Protein AF-A0A6B1H5U6-F1 (afdb_monomer_lite)

pLDDT: mean 85.91, std 13.19, range [20.94, 98.44]

Foldseek 3Di:
DDPPPQPVCLLCVPWPKWKWKWFAQPHPTDIDTDPCVVALDQLSCCVPPVVDDPCVSLVLDPGMWIWMWTKQQCAAFPVRHGIAIEIETDPSDQDAPSSVQSVQVNVCVVCVVCVLRYAYEYAPNNVVRCVVCVVVVVVGSHHYDYLVNRPPSSFKDWLAFAKFKAAEAEDDPPDAADLRYAYEDAHDDQDHDHHRHYEYLTDDDSSRNVNVVCSVNRHTYMYGNPQCVPCQNVVRHRAIKIKGFDSDQADWDWDQDPVPRDIDIDGGMHIHGDDPVVSVVVVVVPDPPDDDDQQADLVDQDKAWLCRAACVCCNFFNNVSNVLSNVVVVPDDPPPRDTDITGTPNVD

Radius of gyration: 23.79 Å; chains: 1; bounding box: 65×58×54 Å

Secondary structure (DSSP, 8-state):
------THHHHHHT--EEEEEEESTTSS-EEEEE-TTT--SHHHHHHHHS---HHHHTT-STTEEEEEEEEEEEEEPTTS-EEEEEEEE-TT----HHHHHHHHHHHHHH-GGGTT--EE---GGGHHHHHHTHHHHHTSS--B--GGGGGGGGSEEEEE-EEEEEEEEEEPTT----TTEEEEESS--SS--S-SEEEESSPPPTTSHHHHHHHHHT--EEEETTTTT-HHHHTTTTSEEEEEE-SSSS-EEEEE-TTT--EEEEESEEEEE--HHHHHHHHHHTS-SS-----------S-EETTT--GGGHHHH-HHHHHHHHGGGG-PPTTSSPP-EE--GGG-

Sequence (348 aa):
MSWRTFPSEAQLANRKAVKIIIENPGNGEIVYFQNTKRHRHHYLFGWAVLEWDRQTSLCHTTQVMCGAIVYHPNAVAPSGQPGTFLYKYQQSHIWPFSNVVRAHEAIAAAMPFLRNNLVYFPASNALSKYEAEKASYATSRVPVYLTADLGDASVFSGLNPATGYGLLRVLGPADRPTFKEVAILRQLPNELPATAGVISLEPQTPLSHVNLRAIQDGVPNAYIGNALDDPMIAGVVGHYVRYEVAENREERFSWTNPETGVVEERVGYLVTEATAAEVAAHHAARRPEEEQTPPRDLTETTYKDLDDMAFADSDAFGVKAANVATMRDFGFAAGTVPDGYALPFYFY

Structure (mmCIF, N/CA/C/O backbone):
data_AF-A0A6B1H5U6-F1
#
_entry.id   AF-A0A6B1H5U6-F1
#
loop_
_atom_site.group_PDB
_atom_site.id
_atom_site.type_symbol
_atom_site.label_atom_id
_atom_site.label_alt_id
_atom_site.label_comp_id
_atom_site.label_asym_id
_atom_site.label_entity_id
_atom_site.label_seq_id
_atom_site.pdbx_PDB_ins_code
_atom_site.Cartn_x
_atom_site.Cartn_y
_atom_site.Cartn_z
_atom_site.occupancy
_atom_site.B_iso_or_equiv
_atom_site.auth_seq_id
_atom_site.auth_comp_id
_atom_site.auth_asym_id
_atom_site.auth_atom_id
_atom_site.pdbx_PDB_model_num
ATOM 1 N N . MET A 1 1 ? -31.004 -1.870 -5.005 1.00 29.67 1 MET A N 1
ATOM 2 C CA . MET A 1 1 ? -29.542 -1.994 -4.816 1.00 29.67 1 MET A CA 1
ATOM 3 C C . MET A 1 1 ? -28.883 -0.714 -5.315 1.00 29.67 1 MET A C 1
ATOM 5 O O . MET A 1 1 ? -28.753 -0.527 -6.517 1.00 29.67 1 MET A O 1
ATOM 9 N N . SER A 1 2 ? -28.580 0.219 -4.411 1.00 20.94 2 SER A N 1
ATOM 10 C CA . SER A 1 2 ? -27.824 1.432 -4.741 1.00 20.94 2 SER A CA 1
ATOM 11 C C . SER A 1 2 ? -26.346 1.059 -4.781 1.00 20.94 2 SER A C 1
ATOM 13 O O . SER A 1 2 ? -25.764 0.722 -3.749 1.00 20.94 2 SER A O 1
ATOM 15 N N . TRP A 1 3 ? -25.749 1.043 -5.971 1.00 21.86 3 TRP A N 1
ATOM 16 C CA . TRP A 1 3 ? -24.302 0.937 -6.108 1.00 21.86 3 TRP A CA 1
ATOM 17 C C . TRP A 1 3 ? -23.704 2.235 -5.567 1.00 21.86 3 TRP A C 1
ATOM 19 O O . TRP A 1 3 ? -23.667 3.242 -6.270 1.00 21.86 3 TRP A O 1
ATOM 29 N N . ARG A 1 4 ? -23.268 2.233 -4.299 1.00 25.22 4 ARG A N 1
ATOM 30 C CA . ARG A 1 4 ? -22.411 3.300 -3.773 1.00 25.22 4 ARG A CA 1
ATOM 31 C C . ARG A 1 4 ? -21.212 3.403 -4.715 1.00 25.22 4 ARG A C 1
ATOM 33 O O . ARG A 1 4 ? -20.440 2.455 -4.849 1.00 25.22 4 ARG A O 1
ATOM 40 N N . THR A 1 5 ? -21.070 4.536 -5.389 1.00 27.80 5 THR A N 1
ATOM 41 C CA . THR A 1 5 ? -19.836 4.913 -6.074 1.00 27.80 5 THR A CA 1
ATOM 42 C C . THR A 1 5 ? -18.713 4.888 -5.042 1.00 27.80 5 THR A C 1
ATOM 44 O O . THR A 1 5 ? -18.673 5.718 -4.137 1.00 27.80 5 THR A O 1
ATOM 47 N N . PHE A 1 6 ? -17.849 3.876 -5.123 1.00 33.50 6 PHE A N 1
ATOM 48 C CA . PHE A 1 6 ? -16.695 3.736 -4.243 1.00 33.50 6 PHE A CA 1
ATOM 49 C C . PHE A 1 6 ? -15.757 4.948 -4.419 1.00 33.50 6 PHE A C 1
ATOM 51 O O . PHE A 1 6 ? -15.485 5.321 -5.563 1.00 33.50 6 PHE A O 1
ATOM 58 N N . PRO A 1 7 ? -15.203 5.530 -3.338 1.00 36.97 7 PRO A N 1
ATOM 59 C CA . PRO A 1 7 ? -14.430 6.786 -3.361 1.00 36.97 7 PRO A CA 1
ATOM 60 C C . PRO A 1 7 ? -13.065 6.725 -4.086 1.00 36.97 7 PRO A C 1
ATOM 62 O O . PRO A 1 7 ? -12.277 7.667 -4.027 1.00 36.97 7 PRO A O 1
ATOM 65 N N . SER A 1 8 ? -12.776 5.648 -4.826 1.00 49.66 8 SER A N 1
ATOM 66 C CA . SER A 1 8 ? -11.456 5.384 -5.406 1.00 49.66 8 SER A CA 1
ATOM 67 C C . SER A 1 8 ? -11.020 6.346 -6.515 1.00 49.66 8 SER A C 1
ATOM 69 O O . SER A 1 8 ? -9.822 6.442 -6.771 1.00 49.66 8 SER A O 1
ATOM 71 N N . GLU A 1 9 ? -11.941 7.025 -7.215 1.00 45.59 9 GLU A N 1
ATOM 72 C CA . GLU A 1 9 ? -11.539 7.957 -8.283 1.00 45.59 9 GLU A CA 1
ATOM 73 C C . GLU A 1 9 ? -10.935 9.247 -7.728 1.00 45.59 9 GLU A C 1
ATOM 75 O O . GLU A 1 9 ? -9.874 9.640 -8.201 1.00 45.59 9 GLU A O 1
ATOM 80 N N . ALA A 1 10 ? -11.532 9.853 -6.696 1.00 47.16 10 ALA A N 1
ATOM 81 C CA . ALA A 1 10 ? -11.011 11.080 -6.087 1.00 47.16 10 ALA A CA 1
ATOM 82 C C . ALA A 1 10 ? -9.643 10.848 -5.420 1.00 47.16 10 ALA A C 1
ATOM 84 O O . ALA A 1 10 ? -8.691 11.580 -5.675 1.00 47.16 10 ALA A O 1
ATOM 85 N N . GLN A 1 11 ? -9.502 9.748 -4.669 1.00 45.72 11 GLN A N 1
ATOM 86 C CA . GLN A 1 11 ? -8.285 9.428 -3.907 1.00 45.72 11 GLN A CA 1
ATOM 87 C C . GLN A 1 11 ? -7.059 9.113 -4.789 1.00 45.72 11 GLN A C 1
ATOM 89 O O . GLN A 1 11 ? -5.916 9.236 -4.345 1.00 45.72 11 GLN A O 1
ATOM 94 N N . LEU A 1 12 ? -7.269 8.721 -6.053 1.00 53.81 12 LEU A N 1
ATOM 95 C CA . LEU A 1 12 ? -6.197 8.465 -7.026 1.00 53.81 12 LEU A CA 1
ATOM 96 C C . LEU A 1 12 ? -6.080 9.550 -8.111 1.00 53.81 12 LEU A C 1
ATOM 98 O O . LEU A 1 12 ? -5.079 9.554 -8.830 1.00 53.81 12 LEU A O 1
ATOM 102 N N . ALA A 1 13 ? -7.046 10.472 -8.232 1.00 45.06 13 ALA A N 1
ATOM 103 C CA . ALA A 1 13 ? -7.144 11.449 -9.327 1.00 45.06 13 ALA A CA 1
ATOM 104 C C . ALA A 1 13 ? -5.893 12.325 -9.491 1.00 45.06 13 ALA A C 1
ATOM 106 O O . ALA A 1 13 ? -5.514 12.659 -10.612 1.00 45.06 13 ALA A O 1
ATOM 107 N N . ASN A 1 14 ? -5.205 12.633 -8.390 1.00 50.91 14 ASN A N 1
ATOM 108 C CA . ASN A 1 14 ? -4.019 13.491 -8.389 1.00 50.91 14 ASN A CA 1
ATOM 109 C C . ASN A 1 14 ? -2.692 12.717 -8.484 1.00 50.91 14 ASN A C 1
ATOM 111 O O . ASN A 1 14 ? -1.615 13.295 -8.325 1.00 50.91 14 ASN A O 1
ATOM 115 N N . ARG A 1 15 ? -2.730 11.403 -8.747 1.00 65.00 15 ARG A N 1
ATOM 116 C CA . ARG A 1 15 ? -1.539 10.543 -8.778 1.00 65.00 15 ARG A CA 1
ATOM 117 C C . ARG A 1 15 ? -1.324 9.955 -10.173 1.00 65.00 15 ARG A C 1
ATOM 119 O O . ARG A 1 15 ? -2.084 9.111 -10.635 1.00 65.00 15 ARG A O 1
ATOM 126 N N . LYS A 1 16 ? -0.233 10.351 -10.841 1.00 78.06 16 LYS A N 1
ATOM 127 C CA . LYS A 1 16 ? 0.184 9.752 -12.123 1.00 78.06 16 LYS A CA 1
ATOM 128 C C . LYS A 1 16 ? 0.900 8.426 -11.851 1.00 78.06 16 LYS A C 1
ATOM 130 O O . LYS A 1 16 ? 2.104 8.409 -11.595 1.00 78.06 16 LYS A O 1
ATOM 135 N N . ALA A 1 17 ? 0.152 7.327 -11.864 1.00 85.19 17 ALA A N 1
ATOM 136 C CA . ALA A 1 17 ? 0.680 5.981 -11.673 1.00 85.19 17 ALA A CA 1
ATOM 137 C C . ALA A 1 17 ? 0.041 4.987 -12.649 1.00 85.19 17 ALA A C 1
ATOM 139 O O . ALA A 1 17 ? -1.132 5.114 -12.993 1.00 85.19 17 ALA A O 1
ATOM 140 N N . VAL A 1 18 ? 0.801 3.973 -13.058 1.00 89.19 18 VAL A N 1
ATOM 141 C CA . VAL A 1 18 ? 0.315 2.877 -13.906 1.00 89.19 18 VAL A CA 1
ATOM 142 C C . VAL A 1 18 ? 0.911 1.553 -13.440 1.00 89.19 18 VAL A C 1
ATOM 144 O O . VAL A 1 18 ? 2.089 1.478 -13.088 1.00 89.19 18 VAL A O 1
ATOM 147 N N . LYS A 1 19 ? 0.093 0.498 -13.399 1.00 90.81 19 LYS A N 1
ATOM 148 C CA . LYS A 1 19 ? 0.578 -0.865 -13.156 1.00 90.81 19 LYS A CA 1
ATOM 149 C C . LYS A 1 19 ? 1.174 -1.427 -14.438 1.00 90.81 19 LYS A C 1
ATOM 151 O O . LYS A 1 19 ? 0.590 -1.263 -15.507 1.00 90.81 19 LYS A O 1
ATOM 156 N N . ILE A 1 20 ? 2.306 -2.104 -14.296 1.00 92.81 20 ILE A N 1
ATOM 157 C CA . ILE A 1 20 ? 3.010 -2.747 -15.401 1.00 92.81 20 ILE A CA 1
ATOM 158 C C . ILE A 1 20 ? 3.137 -4.246 -15.171 1.00 92.81 20 ILE A C 1
ATOM 160 O O . ILE A 1 20 ? 3.284 -4.700 -14.029 1.00 92.81 20 ILE A O 1
ATOM 164 N N . ILE A 1 21 ? 3.083 -4.981 -16.274 1.00 92.62 21 ILE A N 1
ATOM 165 C CA . ILE A 1 21 ? 3.390 -6.405 -16.381 1.00 92.62 21 ILE A CA 1
ATOM 166 C C . ILE A 1 21 ? 4.388 -6.553 -17.523 1.00 92.62 21 ILE A C 1
ATOM 168 O O . ILE A 1 21 ? 4.198 -5.945 -18.575 1.00 92.62 21 ILE A O 1
ATOM 172 N N . ILE A 1 22 ? 5.435 -7.340 -17.310 1.00 92.25 22 ILE A N 1
ATOM 173 C CA . ILE A 1 22 ? 6.421 -7.677 -18.335 1.00 92.25 22 ILE A CA 1
ATOM 174 C C . ILE A 1 22 ? 6.470 -9.195 -18.452 1.00 92.25 22 ILE A C 1
ATOM 176 O O . ILE A 1 22 ? 6.893 -9.865 -17.509 1.00 92.25 22 ILE A O 1
ATOM 180 N N . GLU A 1 23 ? 6.016 -9.727 -19.581 1.00 89.00 23 GLU A N 1
ATOM 181 C CA . GLU A 1 23 ? 6.114 -11.155 -19.898 1.00 89.00 23 GLU A CA 1
ATOM 182 C C . GLU A 1 23 ? 7.433 -11.466 -20.608 1.00 89.00 23 GLU A C 1
ATOM 184 O O . GLU A 1 23 ? 8.026 -10.594 -21.245 1.00 89.00 23 GLU A O 1
ATOM 189 N N . ASN A 1 24 ? 7.878 -12.721 -20.505 1.00 82.56 24 ASN A N 1
ATOM 190 C CA . ASN A 1 24 ? 9.113 -13.233 -21.106 1.00 82.56 24 ASN A CA 1
ATOM 191 C C . ASN A 1 24 ? 10.385 -12.447 -20.721 1.00 82.56 24 ASN A C 1
ATOM 193 O O . ASN A 1 24 ? 11.170 -12.068 -21.597 1.00 82.56 24 ASN A O 1
ATOM 197 N N . PRO A 1 25 ? 10.638 -12.203 -19.421 1.00 74.62 25 PRO A N 1
ATOM 198 C CA . PRO A 1 25 ? 11.811 -11.464 -18.988 1.00 74.62 25 PRO A CA 1
ATOM 199 C C . PRO A 1 25 ? 13.084 -12.245 -19.340 1.00 74.62 25 PRO A C 1
ATOM 201 O O . PRO A 1 25 ? 13.347 -13.313 -18.790 1.00 74.62 25 PRO A O 1
ATOM 204 N N . GLY A 1 26 ? 13.882 -11.711 -20.265 1.00 68.69 26 GLY A N 1
ATOM 205 C CA . GLY A 1 26 ? 15.063 -12.368 -20.825 1.00 68.69 26 GLY A CA 1
ATOM 206 C C . GLY A 1 26 ? 14.909 -12.849 -22.271 1.00 68.69 26 GLY A C 1
ATOM 207 O O . GLY A 1 26 ? 15.919 -13.219 -22.870 1.00 68.69 26 GLY A O 1
ATOM 208 N N . ASN A 1 27 ? 13.698 -12.850 -22.843 1.00 74.56 27 ASN A N 1
ATOM 209 C CA . ASN A 1 27 ? 13.420 -13.431 -24.159 1.00 74.56 27 ASN A CA 1
ATOM 210 C C . ASN A 1 27 ? 12.254 -12.738 -24.897 1.00 74.56 27 ASN A C 1
ATOM 212 O O . ASN A 1 27 ? 11.182 -13.320 -25.046 1.00 74.56 27 ASN A O 1
ATOM 216 N N . GLY A 1 28 ? 12.466 -11.514 -25.389 1.00 76.62 28 GLY A N 1
ATOM 217 C CA . GLY A 1 28 ? 11.459 -10.803 -26.188 1.00 76.62 28 GLY A CA 1
ATOM 218 C C . GLY A 1 28 ? 10.349 -10.236 -25.310 1.00 76.62 28 GLY A C 1
ATOM 219 O O . GLY A 1 28 ? 9.192 -10.637 -25.413 1.00 76.62 28 GLY A O 1
ATOM 220 N N . GLU A 1 29 ? 10.740 -9.328 -24.419 1.00 88.62 29 GLU A N 1
ATOM 221 C CA . GLU A 1 29 ? 9.897 -8.751 -23.381 1.00 88.62 29 GLU A CA 1
ATOM 222 C C . GLU A 1 29 ? 8.654 -8.069 -23.969 1.00 88.62 29 GLU A C 1
ATOM 224 O O . GLU A 1 29 ? 8.759 -7.194 -24.831 1.00 88.62 29 GLU A O 1
ATOM 229 N N . ILE A 1 30 ? 7.472 -8.417 -23.452 1.00 90.44 30 ILE A N 1
ATOM 230 C CA . ILE A 1 30 ? 6.213 -7.746 -23.803 1.00 90.44 30 ILE A CA 1
ATOM 231 C C . ILE A 1 30 ? 5.738 -6.948 -22.595 1.00 90.44 30 ILE A C 1
ATOM 233 O O . ILE A 1 30 ? 5.517 -7.510 -21.523 1.00 90.44 30 ILE A O 1
ATOM 237 N N . VAL A 1 31 ? 5.582 -5.634 -22.768 1.00 93.25 31 VAL A N 1
ATOM 238 C CA . VAL A 1 31 ? 5.154 -4.719 -21.702 1.00 93.25 31 VAL A CA 1
ATOM 239 C C . VAL A 1 31 ? 3.666 -4.421 -21.831 1.00 93.25 31 VAL A C 1
ATOM 241 O O . VAL A 1 31 ? 3.219 -3.863 -22.832 1.00 93.25 31 VAL A O 1
ATOM 244 N N . TYR A 1 32 ? 2.912 -4.714 -20.776 1.00 94.12 32 TYR A N 1
ATOM 245 C CA . TYR A 1 32 ? 1.502 -4.361 -20.660 1.00 94.12 32 TYR A CA 1
ATOM 246 C C . TYR A 1 32 ? 1.307 -3.258 -19.626 1.00 94.12 32 TYR A C 1
ATOM 248 O O . TYR A 1 32 ? 1.812 -3.330 -18.501 1.00 94.12 32 TYR A O 1
ATOM 256 N N . PHE A 1 33 ? 0.501 -2.263 -19.994 1.00 92.75 33 PHE A N 1
ATOM 257 C CA . PHE A 1 33 ? 0.028 -1.217 -19.095 1.00 92.75 33 PHE A CA 1
ATOM 258 C C . PHE A 1 33 ? -1.409 -1.511 -18.693 1.00 92.75 33 PHE A C 1
ATOM 260 O O . PHE A 1 33 ? -2.321 -1.546 -19.518 1.00 92.75 33 PHE A O 1
ATOM 267 N N . GLN A 1 34 ? -1.617 -1.723 -17.402 1.00 87.25 34 GLN A N 1
ATOM 268 C CA . GLN A 1 34 ? -2.906 -2.144 -16.886 1.00 87.25 34 GLN A CA 1
ATOM 269 C C . GLN A 1 34 ? -3.819 -0.939 -16.640 1.00 87.25 34 GLN A C 1
ATOM 271 O O . GLN A 1 34 ? -3.493 -0.032 -15.870 1.00 87.25 34 GLN A O 1
ATOM 276 N N . ASN A 1 35 ? -5.022 -0.980 -17.219 1.00 83.25 35 ASN A N 1
ATOM 277 C CA . ASN A 1 35 ? -6.101 -0.066 -16.859 1.00 83.25 35 ASN A CA 1
ATOM 278 C C . ASN A 1 35 ? -6.647 -0.431 -15.469 1.00 83.25 35 ASN A C 1
ATOM 280 O O . ASN A 1 35 ? -7.517 -1.297 -15.325 1.00 83.25 35 ASN A O 1
ATOM 284 N N . THR A 1 36 ? -6.146 0.251 -14.440 1.00 75.81 36 THR A N 1
ATOM 285 C CA . THR A 1 36 ? -6.490 -0.034 -13.042 1.00 75.81 36 THR A CA 1
ATOM 286 C C . THR A 1 36 ? -7.913 0.336 -12.646 1.00 75.81 36 THR A C 1
ATOM 288 O O . THR A 1 36 ? -8.369 -0.108 -11.593 1.00 75.81 36 THR A O 1
ATOM 291 N N . LYS A 1 37 ? -8.641 1.083 -13.490 1.00 74.94 37 LYS A N 1
ATOM 292 C CA . LYS A 1 37 ? -10.080 1.311 -13.298 1.00 74.94 37 LYS A CA 1
ATOM 293 C C . LYS A 1 37 ? -10.889 0.043 -13.571 1.00 74.94 37 LYS A C 1
ATOM 295 O O . LYS A 1 37 ? -11.857 -0.219 -12.868 1.00 74.94 37 LYS A O 1
ATOM 300 N N . ARG A 1 38 ? -10.478 -0.751 -14.567 1.00 80.44 38 ARG A N 1
ATOM 301 C CA . ARG A 1 38 ? -11.167 -1.988 -14.968 1.00 80.44 38 ARG A CA 1
ATOM 302 C C . ARG A 1 38 ? -10.649 -3.213 -14.217 1.00 80.44 38 ARG A C 1
ATOM 304 O O . ARG A 1 38 ? -11.437 -4.026 -13.753 1.00 80.44 38 ARG A O 1
ATOM 311 N N . HIS A 1 39 ? -9.332 -3.330 -14.067 1.00 81.62 39 HIS A N 1
ATOM 312 C CA . HIS A 1 39 ? -8.698 -4.456 -13.384 1.00 81.62 39 HIS A CA 1
ATOM 313 C C . HIS A 1 39 ? -7.889 -3.909 -12.213 1.00 81.62 39 HIS A C 1
ATOM 315 O O . HIS A 1 39 ? -6.870 -3.268 -12.432 1.00 81.62 39 HIS A O 1
ATOM 321 N N . ARG A 1 40 ? -8.313 -4.116 -10.961 1.00 76.19 40 ARG A N 1
ATOM 322 C CA . ARG A 1 40 ? -7.634 -3.499 -9.800 1.00 76.19 40 ARG A CA 1
ATOM 323 C C . ARG A 1 40 ? -6.290 -4.146 -9.456 1.00 76.19 40 ARG A C 1
ATOM 325 O O . ARG A 1 40 ? -5.362 -3.463 -9.020 1.00 76.19 40 ARG A O 1
ATOM 332 N N . HIS A 1 41 ? -6.155 -5.451 -9.667 1.00 79.00 41 HIS A N 1
ATOM 333 C CA . HIS A 1 41 ? -4.964 -6.231 -9.321 1.00 79.00 41 HIS A CA 1
ATOM 334 C C . HIS A 1 41 ? -4.304 -6.816 -10.568 1.00 79.00 41 HIS A C 1
ATOM 336 O O . HIS A 1 41 ? -4.972 -6.975 -11.587 1.00 79.00 41 HIS A O 1
ATOM 342 N N . HIS A 1 42 ? -3.001 -7.106 -10.502 1.00 85.44 42 HIS A N 1
ATOM 343 C CA . HIS A 1 42 ? -2.270 -7.713 -11.620 1.00 85.44 42 HIS A CA 1
ATOM 344 C C . HIS A 1 42 ? -2.887 -9.058 -12.019 1.00 85.44 42 HIS A C 1
ATOM 346 O O . HIS A 1 42 ? -3.166 -9.259 -13.193 1.00 85.44 42 HIS A O 1
ATOM 352 N N . TYR A 1 43 ? -3.237 -9.902 -11.042 1.00 82.38 43 TYR A N 1
ATOM 353 C CA . TYR A 1 43 ? -3.893 -11.192 -11.281 1.00 82.38 43 TYR A CA 1
ATOM 354 C C . TYR A 1 43 ? -5.248 -11.066 -11.994 1.00 82.38 43 TYR A C 1
ATOM 356 O O . TYR A 1 43 ? -5.544 -11.839 -12.895 1.00 82.38 43 TYR A O 1
ATOM 364 N N . LEU A 1 44 ? -6.050 -10.046 -11.657 1.00 83.19 44 LEU A N 1
ATOM 365 C CA . LEU A 1 44 ? -7.339 -9.800 -12.318 1.00 83.19 44 LEU A CA 1
ATOM 366 C C . LEU A 1 44 ? -7.176 -9.369 -13.777 1.00 83.19 44 LEU A C 1
ATOM 368 O O . LEU A 1 44 ? -8.062 -9.618 -14.589 1.00 83.19 44 LEU A O 1
ATOM 372 N N . PHE A 1 45 ? -6.092 -8.661 -14.095 1.00 87.50 45 PHE A N 1
ATOM 373 C CA . PHE A 1 45 ? -5.766 -8.323 -15.477 1.00 87.50 45 PHE A CA 1
ATOM 374 C C . PHE A 1 45 ? -5.235 -9.555 -16.211 1.00 87.50 45 PHE A C 1
ATOM 376 O O . PHE A 1 45 ? -5.715 -9.870 -17.293 1.00 87.50 45 PHE A O 1
ATOM 383 N N . GLY A 1 46 ? -4.317 -10.286 -15.582 1.00 86.38 46 GLY A N 1
ATOM 384 C CA . GLY A 1 46 ? -3.755 -11.523 -16.102 1.00 86.38 46 GLY A CA 1
ATOM 385 C C . GLY A 1 46 ? -4.802 -12.566 -16.471 1.00 86.38 46 GLY A C 1
ATOM 386 O O . GLY A 1 46 ? -4.798 -13.053 -17.591 1.00 86.38 46 GLY A O 1
ATOM 387 N N . TRP A 1 47 ? -5.760 -12.841 -15.582 1.00 84.75 47 TRP A N 1
ATOM 388 C CA . TRP A 1 47 ? -6.872 -13.755 -15.872 1.00 84.75 47 TRP A CA 1
ATOM 389 C C . TRP A 1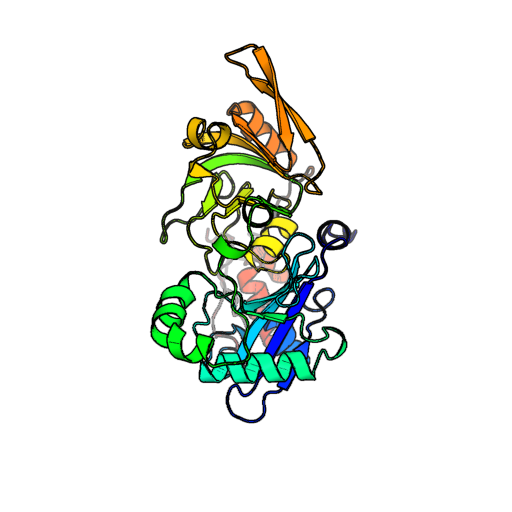 47 ? -7.753 -13.281 -17.019 1.00 84.75 47 TRP A C 1
ATOM 391 O O . TRP A 1 47 ? -8.132 -14.068 -17.877 1.00 84.75 47 TRP A O 1
ATOM 401 N N . ALA A 1 48 ? -8.120 -12.002 -17.009 1.00 85.56 48 ALA A N 1
ATOM 402 C CA . ALA A 1 48 ? -9.139 -11.494 -17.916 1.00 85.56 48 ALA A CA 1
ATOM 403 C C . ALA A 1 48 ? -8.606 -11.129 -19.308 1.00 85.56 48 ALA A C 1
ATOM 405 O O . ALA A 1 48 ? -9.407 -10.973 -20.226 1.00 85.56 48 ALA A O 1
ATOM 406 N N . VAL A 1 49 ? -7.296 -10.903 -19.446 1.00 87.38 49 VAL A N 1
ATOM 407 C CA . VAL A 1 49 ? -6.683 -10.362 -20.671 1.00 87.38 49 VAL A CA 1
ATOM 408 C C . VAL A 1 49 ? -5.526 -11.219 -21.173 1.00 87.38 49 VAL A C 1
ATOM 410 O O . VAL A 1 49 ? -5.367 -11.339 -22.381 1.00 87.38 49 VAL A O 1
ATOM 413 N N . LEU A 1 50 ? -4.721 -11.789 -20.273 1.00 87.25 50 LEU A N 1
ATOM 414 C CA . LEU A 1 50 ? -3.513 -12.549 -20.628 1.00 87.25 50 LEU A CA 1
ATOM 415 C C . LEU A 1 50 ? -3.700 -14.067 -20.505 1.00 87.25 50 LEU A C 1
ATOM 417 O O . LEU A 1 50 ? -2.747 -14.812 -20.699 1.00 87.25 50 LEU A O 1
ATOM 421 N N . GLU A 1 51 ? -4.907 -14.518 -20.147 1.00 84.88 51 GLU A N 1
ATOM 422 C CA . GLU A 1 51 ? -5.261 -15.934 -19.980 1.00 84.88 51 GLU A CA 1
ATOM 423 C C . GLU A 1 51 ? -4.310 -16.695 -19.035 1.00 84.88 51 GLU A C 1
ATOM 425 O O . GLU A 1 51 ? -4.026 -17.878 -19.210 1.00 84.88 51 GLU A O 1
ATOM 430 N N . TRP A 1 52 ? -3.807 -16.009 -18.004 1.00 84.44 52 TRP A N 1
ATOM 431 C CA . TRP A 1 52 ? -2.870 -16.601 -17.053 1.00 84.44 52 TRP A CA 1
ATOM 432 C C . TRP A 1 52 ? -3.468 -17.781 -16.283 1.00 84.44 52 TRP A C 1
ATOM 434 O O . TRP A 1 52 ? -4.589 -17.722 -15.772 1.00 84.44 52 TRP A O 1
ATOM 444 N N . ASP A 1 53 ? -2.658 -18.821 -16.084 1.00 76.00 53 ASP A N 1
ATOM 445 C CA . ASP A 1 53 ? -2.971 -19.893 -15.143 1.00 76.00 53 ASP A CA 1
ATOM 446 C C . ASP A 1 53 ? -2.900 -19.408 -13.681 1.00 76.00 53 ASP A C 1
ATOM 448 O O . ASP A 1 53 ? -2.408 -18.317 -13.374 1.00 76.00 53 ASP A O 1
ATOM 452 N N . ARG A 1 54 ? -3.380 -20.217 -12.726 1.00 65.75 54 ARG A N 1
ATOM 453 C CA . ARG A 1 54 ? -3.392 -19.831 -11.299 1.00 65.75 54 ARG A CA 1
ATOM 454 C C . ARG A 1 54 ? -2.002 -19.501 -10.738 1.00 65.75 54 ARG A C 1
ATOM 456 O O . ARG A 1 54 ? -1.919 -18.688 -9.820 1.00 65.75 54 ARG A O 1
ATOM 463 N N . GLN A 1 55 ? -0.935 -20.108 -11.258 1.00 63.56 55 GLN A N 1
ATOM 464 C CA . GLN A 1 55 ? 0.421 -19.949 -10.730 1.00 63.56 55 GLN A CA 1
ATOM 465 C C . GLN A 1 55 ? 1.051 -18.626 -11.188 1.00 63.56 55 GLN A C 1
ATOM 467 O O . GLN A 1 55 ? 1.590 -17.874 -10.375 1.00 63.56 55 GLN A O 1
ATOM 472 N N . THR A 1 56 ? 0.904 -18.306 -12.470 1.00 65.31 56 THR A N 1
ATOM 473 C CA . THR A 1 56 ? 1.313 -17.042 -13.099 1.00 65.31 56 THR A CA 1
ATOM 474 C C . THR A 1 56 ? 0.518 -15.872 -12.542 1.00 65.31 56 THR A C 1
ATOM 476 O O . THR A 1 56 ? 1.047 -14.781 -12.326 1.00 65.31 56 THR A O 1
ATOM 479 N N . SER A 1 57 ? -0.743 -16.129 -12.200 1.00 62.97 57 SER A N 1
ATOM 480 C CA . SER A 1 57 ? -1.677 -15.088 -11.802 1.00 62.97 57 SER A CA 1
ATOM 481 C C . SER A 1 57 ? -1.288 -14.325 -10.563 1.00 62.97 57 SER A C 1
ATOM 483 O O . SER A 1 57 ? -1.492 -13.121 -10.511 1.00 62.97 57 SER A O 1
ATOM 485 N N . LEU A 1 58 ? -0.639 -14.967 -9.602 1.00 62.81 58 LEU A N 1
ATOM 486 C CA . LEU A 1 58 ? -0.209 -14.280 -8.392 1.00 62.81 58 LEU A CA 1
ATOM 487 C C . LEU A 1 58 ? 1.065 -13.454 -8.569 1.00 62.81 58 LEU A C 1
ATOM 489 O O . LEU A 1 58 ? 1.530 -12.896 -7.581 1.00 62.81 58 LEU A O 1
ATOM 493 N N . CYS A 1 59 ? 1.626 -13.346 -9.783 1.00 70.88 59 CYS A N 1
ATOM 494 C CA . CYS A 1 59 ? 2.922 -12.699 -9.985 1.00 70.88 59 CYS A CA 1
ATOM 495 C C . CYS A 1 59 ? 3.967 -13.296 -9.021 1.00 70.88 59 CYS A C 1
ATOM 497 O O . CYS A 1 59 ? 4.625 -12.584 -8.267 1.00 70.88 59 CYS A O 1
ATOM 499 N N . HIS A 1 60 ? 4.024 -14.627 -8.963 1.00 69.06 60 HIS A N 1
ATOM 500 C CA . HIS A 1 60 ? 4.963 -15.388 -8.131 1.00 69.06 60 HIS A CA 1
ATOM 501 C C . HIS A 1 60 ? 5.906 -16.251 -8.985 1.00 69.06 60 HIS A C 1
ATOM 503 O O . HIS A 1 60 ? 6.594 -17.126 -8.462 1.00 69.06 60 HIS A O 1
ATOM 509 N N . THR A 1 61 ? 5.924 -16.041 -10.303 1.00 73.00 61 THR A N 1
ATOM 510 C CA . THR A 1 61 ? 6.729 -16.823 -11.244 1.00 73.00 61 THR A CA 1
ATOM 511 C C . THR A 1 61 ? 7.936 -16.028 -11.717 1.00 73.00 61 THR A C 1
ATOM 513 O O . THR A 1 61 ? 7.940 -14.800 -11.746 1.00 73.00 61 THR A O 1
ATOM 516 N N . THR A 1 62 ? 8.968 -16.740 -12.162 1.00 73.56 62 THR A N 1
ATOM 517 C CA . THR A 1 62 ? 10.137 -16.137 -12.814 1.00 73.56 62 THR A CA 1
ATOM 518 C C . THR A 1 62 ? 9.885 -15.777 -14.283 1.00 73.56 62 THR A C 1
ATOM 520 O O . THR A 1 62 ? 10.795 -15.310 -14.964 1.00 73.56 62 THR A O 1
ATOM 523 N N . GLN A 1 63 ? 8.659 -15.960 -14.779 1.00 79.00 63 GLN A N 1
ATOM 524 C CA . GLN A 1 63 ? 8.286 -15.699 -16.171 1.00 79.00 63 GLN A CA 1
ATOM 525 C C . GLN A 1 63 ? 7.558 -14.368 -16.366 1.00 79.00 63 GLN A C 1
ATOM 527 O O . GLN A 1 63 ? 7.350 -13.953 -17.504 1.00 79.00 63 GLN A O 1
ATOM 532 N N . VAL A 1 64 ? 7.185 -13.685 -15.279 1.00 87.25 64 VAL A N 1
ATOM 533 C CA . VAL A 1 64 ? 6.441 -12.429 -15.353 1.00 87.25 64 VAL A CA 1
ATOM 534 C C . VAL A 1 64 ? 6.932 -11.442 -14.304 1.00 87.25 64 VAL A C 1
ATOM 536 O O . VAL A 1 64 ? 6.932 -11.730 -13.111 1.00 87.25 64 VAL A O 1
ATOM 539 N N . MET A 1 65 ? 7.274 -10.226 -14.725 1.00 90.25 65 MET A N 1
ATOM 540 C CA . MET A 1 65 ? 7.622 -9.137 -13.815 1.00 90.25 65 MET A CA 1
ATOM 541 C C . MET A 1 65 ? 6.415 -8.220 -13.613 1.00 90.25 65 MET A C 1
ATOM 543 O O . MET A 1 65 ? 6.028 -7.467 -14.503 1.00 90.25 65 MET A O 1
ATOM 547 N N . CYS A 1 66 ? 5.834 -8.248 -12.416 1.00 89.44 66 CYS A N 1
ATOM 548 C CA . CYS A 1 66 ? 4.749 -7.343 -12.037 1.00 89.44 66 CYS A CA 1
ATOM 549 C C . CYS A 1 66 ? 5.277 -6.172 -11.211 1.00 89.44 66 CYS A C 1
ATOM 551 O O . CYS A 1 66 ? 6.048 -6.358 -10.263 1.00 89.44 66 CYS A O 1
ATOM 553 N N . GLY A 1 67 ? 4.824 -4.965 -11.541 1.00 90.12 67 GLY A N 1
ATOM 554 C CA . GLY A 1 67 ? 5.255 -3.741 -10.878 1.00 90.12 67 GLY A CA 1
ATOM 555 C C . GLY A 1 67 ? 4.328 -2.557 -11.120 1.00 90.12 67 GLY A C 1
ATOM 556 O O . GLY A 1 67 ? 3.188 -2.700 -11.573 1.00 90.12 67 GLY A O 1
ATOM 557 N N . ALA A 1 68 ? 4.819 -1.369 -10.797 1.00 90.69 68 ALA A N 1
ATOM 558 C CA . ALA A 1 68 ? 4.153 -0.114 -11.111 1.00 90.69 68 ALA A CA 1
ATOM 559 C C . ALA A 1 68 ? 5.174 0.991 -11.384 1.00 90.69 68 ALA A C 1
ATOM 561 O O . ALA A 1 68 ? 6.259 0.989 -10.805 1.00 90.69 68 ALA A O 1
ATOM 562 N N . ILE A 1 69 ? 4.774 1.939 -12.227 1.00 91.25 69 ILE A N 1
ATOM 563 C CA . ILE A 1 69 ? 5.483 3.186 -12.511 1.00 91.25 69 ILE A CA 1
ATOM 564 C C . ILE A 1 69 ? 4.700 4.313 -11.843 1.00 91.25 69 ILE A C 1
ATOM 566 O O . ILE A 1 69 ? 3.477 4.384 -11.981 1.00 91.25 69 ILE A O 1
ATOM 570 N N . VAL A 1 70 ? 5.386 5.183 -11.111 1.00 86.12 70 VAL A N 1
ATOM 571 C CA . VAL A 1 70 ? 4.793 6.294 -10.365 1.00 86.12 70 VAL A CA 1
ATOM 572 C C . VAL A 1 70 ? 5.582 7.562 -10.657 1.00 86.12 70 VAL A C 1
ATOM 574 O O . VAL A 1 70 ? 6.808 7.553 -10.636 1.00 86.12 70 VAL A O 1
ATOM 577 N N . TYR A 1 71 ? 4.885 8.660 -10.927 1.00 85.75 71 TYR A N 1
ATOM 578 C CA . TYR A 1 71 ? 5.501 9.977 -11.023 1.00 85.75 71 TYR A CA 1
ATOM 579 C C . TYR A 1 71 ? 5.708 10.579 -9.632 1.00 85.75 71 TYR A C 1
ATOM 581 O O . TYR A 1 71 ? 4.770 10.678 -8.838 1.00 85.75 71 TYR A O 1
ATOM 589 N N . HIS A 1 72 ? 6.926 11.031 -9.371 1.00 78.50 72 HIS A N 1
ATOM 590 C CA . HIS A 1 72 ? 7.335 11.700 -8.147 1.00 78.50 72 HIS A CA 1
ATOM 591 C C . HIS A 1 72 ? 7.705 13.150 -8.478 1.00 78.50 72 HIS A C 1
ATOM 593 O O . HIS A 1 72 ? 8.840 13.392 -8.883 1.00 78.50 72 HIS A O 1
ATOM 599 N N . PRO A 1 73 ? 6.781 14.120 -8.318 1.00 75.94 73 PRO A N 1
ATOM 600 C CA . PRO A 1 73 ? 7.006 15.515 -8.719 1.00 75.94 73 PRO A CA 1
ATOM 601 C C . PRO A 1 73 ? 8.144 16.204 -7.957 1.00 75.94 73 PRO A C 1
ATOM 603 O O . PRO A 1 73 ? 8.773 17.107 -8.493 1.00 75.94 73 PRO A O 1
ATOM 606 N N . ASN A 1 74 ? 8.419 15.758 -6.731 1.00 71.00 74 ASN A N 1
ATOM 607 C CA . ASN A 1 74 ? 9.402 16.377 -5.841 1.00 71.00 74 ASN A CA 1
ATOM 608 C C . ASN A 1 74 ? 10.779 15.697 -5.896 1.00 71.00 74 ASN A C 1
ATOM 610 O O . ASN A 1 74 ? 11.701 16.137 -5.221 1.00 71.00 74 ASN A O 1
ATOM 614 N N . ALA A 1 75 ? 10.914 14.608 -6.654 1.00 78.31 75 ALA A N 1
ATOM 615 C CA . ALA A 1 75 ? 12.201 13.963 -6.874 1.00 78.31 75 ALA A CA 1
ATOM 616 C C . ALA A 1 75 ? 12.865 14.556 -8.123 1.00 78.31 75 ALA A C 1
ATOM 618 O O . ALA A 1 75 ? 12.180 14.982 -9.050 1.00 78.31 75 ALA A O 1
ATOM 619 N N . VAL A 1 76 ? 14.193 14.585 -8.154 1.00 84.25 76 VAL A N 1
ATOM 620 C CA . VAL A 1 76 ? 14.960 15.132 -9.282 1.00 84.25 76 VAL A CA 1
ATOM 621 C C . VAL A 1 76 ? 15.231 14.010 -10.279 1.00 84.25 76 VAL A C 1
ATOM 623 O O . VAL A 1 76 ? 15.659 12.932 -9.884 1.00 84.25 76 VAL A O 1
ATOM 626 N N . ALA A 1 77 ? 14.962 14.217 -11.563 1.00 88.38 77 ALA A N 1
ATOM 627 C CA . ALA A 1 77 ? 15.292 13.261 -12.615 1.00 88.38 77 ALA A CA 1
ATOM 628 C C . ALA A 1 77 ? 16.814 13.117 -12.792 1.00 88.38 77 ALA A C 1
ATOM 630 O O . ALA A 1 77 ? 17.549 14.055 -12.485 1.00 88.38 77 ALA A O 1
ATOM 631 N N . PRO A 1 78 ? 17.307 12.018 -13.394 1.00 86.44 78 PRO A N 1
ATOM 632 C CA . PRO A 1 78 ? 18.731 11.872 -13.719 1.00 86.44 78 PRO A CA 1
ATOM 633 C C . PRO A 1 78 ? 19.294 13.006 -14.594 1.00 86.44 78 PRO A C 1
ATOM 635 O O . PRO A 1 78 ? 20.491 13.267 -14.590 1.00 86.44 78 PRO A O 1
ATOM 638 N N . SER A 1 79 ? 18.429 13.705 -15.336 1.00 86.94 79 SER A N 1
ATOM 639 C CA . SER A 1 79 ? 18.769 14.891 -16.129 1.00 86.94 79 SER A CA 1
ATOM 640 C C . SER A 1 79 ? 18.903 16.188 -15.315 1.00 86.94 79 SER A C 1
ATOM 642 O O . SER A 1 79 ? 19.182 17.237 -15.893 1.00 86.94 79 SER A O 1
ATOM 644 N N . GLY A 1 80 ? 18.650 16.153 -14.003 1.00 86.38 80 GLY A N 1
ATOM 645 C CA . GLY A 1 80 ? 18.606 17.319 -13.117 1.00 86.38 80 GLY A CA 1
ATOM 646 C C . GLY A 1 80 ? 17.274 18.080 -13.124 1.00 86.38 80 GLY A C 1
ATOM 647 O O . GLY A 1 80 ? 17.114 19.036 -12.370 1.00 86.38 80 GLY A O 1
ATOM 648 N N . GLN A 1 81 ? 16.308 17.682 -13.958 1.00 87.06 81 GLN A N 1
ATOM 649 C CA . GLN A 1 81 ? 14.995 18.331 -14.017 1.00 87.06 81 GLN A CA 1
ATOM 650 C C . GLN A 1 81 ? 14.097 17.911 -12.841 1.00 87.06 81 GLN A C 1
ATOM 652 O O . GLN A 1 81 ? 14.168 16.758 -12.413 1.00 87.06 81 GLN A O 1
ATOM 657 N N . PRO A 1 82 ? 13.217 18.790 -12.332 1.00 84.00 82 PRO A N 1
ATOM 658 C CA . PRO A 1 82 ? 12.218 18.406 -11.340 1.00 84.00 82 PRO A CA 1
ATOM 659 C C . PRO A 1 82 ? 11.241 17.359 -11.887 1.00 84.00 82 PRO A C 1
ATOM 661 O O . PRO A 1 82 ? 10.765 17.463 -13.018 1.00 84.00 82 PRO A O 1
ATOM 664 N N . GLY A 1 83 ? 10.899 16.384 -11.051 1.00 83.69 83 GLY A N 1
ATOM 665 C CA . GLY A 1 83 ? 9.952 15.322 -11.354 1.00 83.69 83 GLY A CA 1
ATOM 666 C C . GLY A 1 83 ? 10.585 14.119 -12.048 1.00 83.69 83 GLY A C 1
ATOM 667 O O . GLY A 1 83 ? 11.152 14.242 -13.131 1.00 83.69 83 GLY A O 1
ATOM 668 N N . THR A 1 84 ? 10.410 12.921 -11.486 1.00 89.50 84 THR A N 1
ATOM 669 C CA . THR A 1 84 ? 10.873 11.666 -12.110 1.00 89.50 84 THR A CA 1
ATOM 670 C C . THR A 1 84 ? 9.848 10.546 -12.048 1.00 89.50 84 THR A C 1
ATOM 672 O O . THR A 1 84 ? 8.992 10.523 -11.163 1.00 89.50 84 THR A O 1
ATOM 675 N N . PHE A 1 85 ? 9.912 9.615 -13.000 1.00 91.56 85 PHE A N 1
ATOM 676 C CA . PHE A 1 85 ? 9.120 8.390 -12.967 1.00 91.56 85 PHE A CA 1
ATOM 677 C C . PHE A 1 85 ? 9.943 7.267 -12.350 1.00 91.56 85 PHE A C 1
ATOM 679 O O . PHE A 1 85 ? 10.923 6.806 -12.931 1.00 91.56 85 PHE A O 1
ATOM 686 N N . LEU A 1 86 ? 9.515 6.805 -11.181 1.00 90.88 86 LEU A N 1
ATOM 687 C CA . LEU A 1 86 ? 10.116 5.664 -10.508 1.00 90.88 86 LEU A CA 1
ATOM 688 C C . LEU A 1 86 ? 9.310 4.416 -10.841 1.00 90.88 86 LEU A C 1
ATOM 690 O O . LEU A 1 86 ? 8.081 4.431 -10.733 1.00 90.88 86 LEU A O 1
ATOM 694 N N . TYR A 1 87 ? 9.979 3.325 -11.200 1.00 92.62 87 TYR A N 1
ATOM 695 C CA . TYR A 1 87 ? 9.334 2.023 -11.307 1.00 92.62 87 TYR A CA 1
ATOM 696 C C . TYR A 1 87 ? 9.881 1.051 -10.272 1.00 92.62 87 TYR A C 1
ATOM 698 O O . TYR A 1 87 ? 11.081 1.001 -10.001 1.00 92.62 87 TYR A O 1
ATOM 706 N N . LYS A 1 88 ? 8.972 0.261 -9.700 1.00 90.25 88 LYS A N 1
ATOM 707 C CA . LYS A 1 88 ? 9.297 -0.790 -8.738 1.00 90.25 88 LYS A CA 1
ATOM 708 C C . LYS A 1 88 ? 8.496 -2.051 -9.001 1.00 90.25 88 LYS A C 1
ATOM 710 O O . LYS A 1 88 ? 7.341 -1.986 -9.432 1.00 90.25 88 LYS A O 1
ATOM 715 N N . TYR A 1 89 ? 9.102 -3.190 -8.696 1.00 89.81 89 TYR A N 1
ATOM 716 C CA . TYR A 1 89 ? 8.441 -4.490 -8.740 1.00 89.81 89 TYR A CA 1
ATOM 717 C C . TYR A 1 89 ? 7.689 -4.776 -7.434 1.00 89.81 89 TYR A C 1
ATOM 719 O O . TYR A 1 89 ? 7.859 -4.082 -6.426 1.00 89.81 89 TYR A O 1
ATOM 727 N N . GLN A 1 90 ? 6.805 -5.773 -7.470 1.00 80.94 90 GLN A N 1
ATOM 728 C CA . GLN A 1 90 ? 6.146 -6.294 -6.271 1.00 80.94 90 GLN A CA 1
ATOM 729 C C . GLN A 1 90 ? 7.164 -6.860 -5.262 1.00 80.94 90 GLN A C 1
ATOM 731 O O . GLN A 1 90 ? 8.271 -7.237 -5.633 1.00 80.94 90 GLN A O 1
ATOM 736 N N . GLN A 1 91 ? 6.794 -6.939 -3.979 1.00 73.12 91 GLN A N 1
ATOM 737 C CA . GLN A 1 91 ? 7.695 -7.429 -2.922 1.00 73.12 91 GLN A CA 1
ATOM 738 C C . GLN A 1 91 ? 8.134 -8.875 -3.125 1.00 73.12 91 GLN A C 1
ATOM 740 O O . GLN A 1 91 ? 9.234 -9.221 -2.751 1.00 73.12 91 GLN A O 1
ATOM 745 N N . SER A 1 92 ? 7.344 -9.741 -3.742 1.00 72.38 92 SER A N 1
ATOM 746 C CA . SER A 1 92 ? 7.769 -11.115 -4.045 1.00 72.38 92 SER A CA 1
ATOM 747 C C . SER A 1 92 ? 8.863 -11.198 -5.125 1.00 72.38 92 SER A C 1
ATOM 749 O O . SER A 1 92 ? 9.431 -12.265 -5.343 1.00 72.38 92 SER A O 1
ATOM 751 N N . HIS A 1 93 ? 9.175 -10.095 -5.810 1.00 79.69 93 HIS A N 1
ATOM 752 C CA . HIS A 1 93 ? 9.942 -10.087 -7.051 1.00 79.69 93 HIS A CA 1
ATOM 753 C C . HIS A 1 93 ? 11.350 -9.509 -6.894 1.00 79.69 93 HIS A C 1
ATOM 755 O O . HIS A 1 93 ? 11.582 -8.310 -7.059 1.00 79.69 93 HIS A O 1
ATOM 761 N N . ILE A 1 94 ? 12.309 -10.403 -6.643 1.00 88.88 94 ILE A N 1
ATOM 762 C CA . ILE A 1 94 ? 13.738 -10.086 -6.574 1.00 88.88 94 ILE A CA 1
ATOM 763 C C . ILE A 1 94 ? 14.423 -10.574 -7.859 1.00 88.88 94 ILE A C 1
ATOM 765 O O . ILE A 1 94 ? 14.684 -11.764 -8.024 1.00 88.88 94 ILE A O 1
ATOM 769 N N . TRP A 1 95 ? 14.718 -9.652 -8.776 1.00 90.62 95 TRP A N 1
ATOM 770 C CA . TRP A 1 95 ? 15.258 -9.972 -10.103 1.00 90.62 95 TRP A CA 1
ATOM 771 C C . TRP A 1 95 ? 16.760 -9.691 -10.218 1.00 90.62 95 TRP A C 1
ATOM 773 O O . TRP A 1 95 ? 17.248 -8.751 -9.590 1.00 90.62 95 TRP A O 1
ATOM 783 N N . PRO A 1 96 ? 17.513 -10.477 -11.012 1.00 93.25 96 PRO A N 1
ATOM 784 C CA . PRO A 1 96 ? 18.902 -10.162 -11.345 1.00 93.25 96 PRO A CA 1
ATOM 785 C C . PRO A 1 96 ? 18.992 -8.959 -12.279 1.00 93.25 96 PRO A C 1
ATOM 787 O O . PRO A 1 96 ? 18.082 -8.694 -13.067 1.00 93.25 96 PRO A O 1
ATOM 790 N N . PHE A 1 97 ? 20.124 -8.263 -12.210 1.00 95.44 97 PHE A N 1
ATOM 791 C CA . PHE A 1 97 ? 20.475 -7.102 -13.022 1.00 95.44 97 PHE A CA 1
ATOM 792 C C . PHE A 1 97 ? 20.125 -7.283 -14.503 1.00 95.44 97 PHE A C 1
ATOM 794 O O . PHE A 1 97 ? 19.499 -6.407 -15.094 1.00 95.44 97 PHE A O 1
ATOM 801 N N . SER A 1 98 ? 20.437 -8.445 -15.085 1.00 93.88 98 SER A N 1
ATOM 802 C CA . SER A 1 98 ? 20.130 -8.768 -16.485 1.00 93.88 98 SER A CA 1
ATOM 803 C C . SER A 1 98 ? 18.654 -8.586 -16.842 1.00 93.88 98 SER A C 1
ATOM 805 O O . SER A 1 98 ? 18.332 -8.083 -17.916 1.00 93.88 98 SER A O 1
ATOM 807 N N . ASN A 1 99 ? 17.753 -8.975 -15.939 1.00 93.56 99 ASN A N 1
ATOM 808 C CA . ASN A 1 99 ? 16.312 -8.868 -16.142 1.00 93.56 99 ASN A CA 1
ATOM 809 C C . ASN A 1 99 ? 15.853 -7.427 -15.923 1.00 93.56 99 ASN A C 1
ATOM 811 O O . ASN A 1 99 ? 15.015 -6.934 -16.671 1.00 93.56 99 ASN A O 1
ATOM 815 N N . VAL A 1 100 ? 16.434 -6.730 -14.942 1.00 94.94 100 VAL A N 1
ATOM 816 C CA . VAL A 1 100 ? 16.120 -5.321 -14.677 1.00 94.94 100 VAL A CA 1
ATOM 817 C C . VAL A 1 100 ? 16.514 -4.424 -15.852 1.00 94.94 100 VAL A C 1
ATOM 819 O O . VAL A 1 100 ? 15.726 -3.552 -16.205 1.00 94.94 100 VAL A O 1
ATOM 822 N N . VAL A 1 101 ? 17.671 -4.651 -16.483 1.00 95.06 101 VAL A N 1
ATOM 823 C CA . VAL A 1 101 ? 18.114 -3.896 -17.671 1.00 95.06 101 VAL A CA 1
ATOM 824 C C . VAL A 1 101 ? 17.155 -4.089 -18.836 1.00 95.06 101 VAL A C 1
ATOM 826 O O . VAL A 1 101 ? 16.658 -3.112 -19.386 1.00 95.06 101 VAL A O 1
ATOM 829 N N . ARG A 1 102 ? 16.834 -5.340 -19.169 1.00 93.44 102 ARG A N 1
ATOM 830 C CA . ARG A 1 102 ? 15.920 -5.650 -20.276 1.00 93.44 102 ARG A CA 1
ATOM 831 C C . ARG A 1 102 ? 14.529 -5.071 -20.048 1.00 93.44 102 ARG A C 1
ATOM 833 O O . ARG A 1 102 ? 13.958 -4.452 -20.937 1.00 93.44 102 ARG A O 1
ATOM 840 N N . ALA A 1 103 ? 14.016 -5.199 -18.826 1.00 94.25 103 ALA A N 1
ATOM 841 C CA . ALA A 1 103 ? 12.761 -4.579 -18.431 1.00 94.25 103 ALA A CA 1
ATOM 842 C C . ALA A 1 103 ? 12.808 -3.049 -18.542 1.00 94.25 103 ALA A C 1
ATOM 844 O O . ALA A 1 103 ? 11.863 -2.448 -19.044 1.00 94.25 103 ALA A O 1
ATOM 845 N N . HIS A 1 104 ? 13.901 -2.415 -18.109 1.00 95.06 104 HIS A N 1
ATOM 846 C CA . HIS A 1 104 ? 14.082 -0.969 -18.225 1.00 95.06 104 HIS A CA 1
ATOM 847 C C . HIS A 1 104 ? 14.008 -0.511 -19.684 1.00 95.06 104 HIS A C 1
ATOM 849 O O . HIS A 1 104 ? 13.272 0.419 -20.007 1.00 95.06 104 HIS A O 1
ATOM 855 N N . GLU A 1 105 ? 14.746 -1.186 -20.563 1.00 93.25 105 GLU A N 1
ATOM 856 C CA . GLU A 1 105 ? 14.782 -0.895 -21.995 1.00 93.25 105 GLU A CA 1
ATOM 857 C C . GLU A 1 105 ? 13.411 -1.105 -22.642 1.00 93.25 105 GLU A C 1
ATOM 859 O O . GLU A 1 105 ? 12.944 -0.236 -23.379 1.00 93.25 105 GLU A O 1
ATOM 864 N N . ALA A 1 106 ? 12.724 -2.200 -22.308 1.00 94.12 106 ALA A N 1
ATOM 865 C CA . ALA A 1 106 ? 11.388 -2.492 -22.812 1.00 94.12 106 ALA A CA 1
ATOM 866 C C . ALA A 1 106 ? 10.355 -1.443 -22.356 1.00 94.12 106 ALA A C 1
ATOM 868 O O . ALA A 1 106 ? 9.566 -0.961 -23.171 1.00 94.12 106 ALA A O 1
ATOM 869 N N . ILE A 1 107 ? 10.379 -1.027 -21.081 1.00 94.50 107 ILE A N 1
ATOM 870 C CA . ILE A 1 107 ? 9.502 0.041 -20.573 1.00 94.50 107 ILE A CA 1
ATOM 871 C C . ILE A 1 107 ? 9.812 1.363 -21.282 1.00 94.50 107 ILE A C 1
ATOM 873 O O . ILE A 1 107 ? 8.892 2.048 -21.728 1.00 94.50 107 ILE A O 1
ATOM 877 N N . ALA A 1 108 ? 11.090 1.732 -21.402 1.00 93.12 108 ALA A N 1
ATOM 878 C CA . ALA A 1 108 ? 11.500 2.974 -22.050 1.00 93.12 108 ALA A CA 1
ATOM 879 C C . ALA A 1 108 ? 11.093 3.008 -23.534 1.00 93.12 108 ALA A C 1
ATOM 881 O O . ALA A 1 108 ? 10.609 4.035 -24.012 1.00 93.12 108 ALA A O 1
ATOM 882 N N . ALA A 1 109 ? 11.217 1.880 -24.242 1.00 93.12 109 ALA A N 1
ATOM 883 C CA . ALA A 1 109 ? 10.763 1.731 -25.622 1.00 93.12 109 ALA A CA 1
ATOM 884 C C . ALA A 1 109 ? 9.235 1.844 -25.746 1.00 93.12 109 ALA A C 1
ATOM 886 O O . ALA A 1 109 ? 8.736 2.480 -26.674 1.00 93.12 109 ALA A O 1
ATOM 887 N N . ALA A 1 110 ? 8.490 1.278 -24.793 1.00 93.69 110 ALA A N 1
ATOM 888 C CA . ALA A 1 110 ? 7.032 1.348 -24.761 1.00 93.69 110 ALA A CA 1
ATOM 889 C C . ALA A 1 110 ? 6.494 2.719 -24.290 1.00 93.69 110 ALA A C 1
ATOM 891 O O . ALA A 1 110 ? 5.338 3.055 -24.552 1.00 93.69 110 ALA A O 1
ATOM 892 N N . MET A 1 111 ? 7.320 3.535 -23.623 1.00 92.75 111 MET A N 1
ATOM 893 C CA . MET A 1 111 ? 6.974 4.875 -23.130 1.00 92.75 111 MET A CA 1
ATOM 894 C C . MET A 1 111 ? 7.956 5.956 -23.629 1.00 92.75 111 MET A C 1
ATOM 896 O O . MET A 1 111 ? 8.590 6.645 -22.822 1.00 92.75 111 MET A O 1
ATOM 900 N N . PRO A 1 112 ? 8.058 6.198 -24.951 1.00 89.75 112 PRO A N 1
ATOM 901 C CA . PRO A 1 112 ? 9.054 7.118 -25.517 1.00 89.75 112 PRO A CA 1
ATOM 902 C C . PRO A 1 112 ? 8.886 8.571 -25.039 1.00 89.75 112 PRO A C 1
ATOM 904 O O . PRO A 1 112 ? 9.832 9.361 -25.036 1.00 89.75 112 PRO A O 1
ATOM 907 N N . PHE A 1 113 ? 7.687 8.938 -24.578 1.00 89.12 113 PHE A N 1
ATOM 908 C CA . PHE A 1 113 ? 7.393 10.261 -24.027 1.00 89.12 113 PHE A CA 1
ATOM 909 C C . PHE A 1 113 ? 8.071 10.539 -22.677 1.00 89.12 113 PHE A C 1
ATOM 911 O O . PHE A 1 113 ? 8.122 11.700 -22.272 1.00 89.12 113 PHE A O 1
ATOM 918 N N . LEU A 1 114 ? 8.620 9.523 -21.997 1.00 89.38 114 LEU A N 1
ATOM 919 C CA . LEU A 1 114 ? 9.390 9.721 -20.767 1.00 89.38 114 LEU A CA 1
ATOM 920 C C . LEU A 1 114 ? 10.734 10.413 -21.023 1.00 89.38 114 LEU A C 1
ATOM 922 O O . LEU A 1 114 ? 11.276 11.003 -20.099 1.00 89.38 114 LEU A O 1
ATOM 926 N N . ARG A 1 115 ? 11.271 10.391 -22.255 1.00 87.88 115 ARG A N 1
ATOM 927 C CA . ARG A 1 115 ? 12.511 11.104 -22.637 1.00 87.88 115 ARG A CA 1
ATOM 928 C C . ARG A 1 115 ? 13.675 10.860 -21.658 1.00 87.88 115 ARG A C 1
ATOM 930 O O . ARG A 1 115 ? 14.271 11.805 -21.147 1.00 87.88 115 ARG A O 1
ATOM 937 N N . ASN A 1 116 ? 13.979 9.588 -21.392 1.00 84.94 116 ASN A N 1
ATOM 938 C CA . ASN A 1 116 ? 15.000 9.138 -20.429 1.00 84.94 116 ASN A CA 1
ATOM 939 C C . ASN A 1 116 ? 14.732 9.537 -18.964 1.00 84.94 116 ASN A C 1
ATOM 941 O O . ASN A 1 116 ? 15.637 9.497 -18.134 1.00 84.94 116 ASN A O 1
ATOM 945 N N . ASN A 1 117 ? 13.492 9.898 -18.628 1.00 92.75 117 ASN A N 1
ATOM 946 C CA . ASN A 1 117 ? 13.044 10.131 -17.261 1.00 92.75 117 ASN A CA 1
ATOM 947 C C . ASN A 1 117 ? 12.331 8.888 -16.709 1.00 92.75 117 ASN A C 1
ATOM 949 O O . ASN A 1 117 ? 11.112 8.877 -16.545 1.00 92.75 117 ASN A O 1
ATOM 953 N N . LEU A 1 118 ? 13.096 7.821 -16.492 1.00 94.75 118 LEU A N 1
ATOM 954 C CA . LEU A 1 118 ? 12.635 6.572 -15.893 1.00 94.75 118 LEU A CA 1
ATOM 955 C C . LEU A 1 118 ? 13.741 6.048 -14.982 1.00 94.75 118 LEU A C 1
ATOM 957 O O . LEU A 1 118 ? 14.882 5.947 -15.418 1.00 94.75 118 LEU A O 1
ATOM 961 N N . VAL A 1 119 ? 13.414 5.712 -13.738 1.00 95.06 119 VAL A N 1
ATOM 962 C CA . VAL A 1 119 ? 14.392 5.306 -12.723 1.00 95.06 119 VAL A CA 1
ATOM 963 C C . VAL A 1 119 ? 13.940 4.043 -12.012 1.00 95.06 119 VAL A C 1
ATOM 965 O O . VAL A 1 119 ? 12.786 3.931 -11.596 1.00 95.06 119 VAL A O 1
ATOM 968 N N . TYR A 1 120 ? 14.858 3.088 -11.866 1.00 95.69 120 TYR A N 1
ATOM 969 C CA . TYR A 1 120 ? 14.609 1.889 -11.083 1.00 95.69 120 TYR A CA 1
ATOM 970 C C . TYR A 1 120 ? 14.654 2.214 -9.592 1.00 95.69 120 TYR A C 1
ATOM 972 O O . TYR A 1 120 ? 15.619 2.797 -9.102 1.00 95.69 120 TYR A O 1
ATOM 980 N N . PHE A 1 121 ? 13.618 1.809 -8.867 1.00 92.06 121 PHE A N 1
ATOM 981 C CA . PHE A 1 121 ? 13.531 1.958 -7.422 1.00 92.06 121 PHE A CA 1
ATOM 982 C C . PHE A 1 121 ? 13.374 0.568 -6.780 1.00 92.06 121 PHE A C 1
ATOM 984 O O . PHE A 1 121 ? 12.248 0.056 -6.701 1.00 92.06 121 PHE A O 1
ATOM 991 N N . PRO A 1 122 ? 14.476 -0.104 -6.384 1.00 90.19 122 PRO A N 1
ATOM 992 C CA . PRO A 1 122 ? 14.412 -1.442 -5.810 1.00 90.19 122 PRO A CA 1
ATOM 993 C C . PRO A 1 122 ? 13.575 -1.447 -4.526 1.00 90.19 122 PRO A C 1
ATOM 995 O O . PRO A 1 122 ? 13.698 -0.572 -3.672 1.00 90.19 122 PRO A O 1
ATOM 998 N N . ALA A 1 123 ? 12.713 -2.455 -4.379 1.00 82.81 123 ALA A N 1
ATOM 999 C CA . ALA A 1 123 ? 12.042 -2.712 -3.108 1.00 82.81 123 ALA A CA 1
ATOM 1000 C C . ALA A 1 123 ? 13.065 -3.166 -2.053 1.00 82.81 123 ALA A C 1
ATOM 1002 O O . ALA A 1 123 ? 14.105 -3.725 -2.402 1.00 82.81 123 ALA A O 1
ATOM 1003 N N . SER A 1 124 ? 12.768 -2.977 -0.766 1.00 79.12 124 SER A N 1
ATOM 1004 C CA . SER A 1 124 ? 13.720 -3.248 0.320 1.00 79.12 124 SER A CA 1
ATOM 1005 C C . SER A 1 124 ? 14.281 -4.665 0.318 1.00 79.12 124 SER A C 1
ATOM 1007 O O . SER A 1 124 ? 15.471 -4.878 0.523 1.00 79.12 124 SER A O 1
ATOM 1009 N N . ASN A 1 125 ? 13.447 -5.650 0.002 1.00 81.31 125 ASN A N 1
ATOM 1010 C CA . ASN A 1 125 ? 13.858 -7.046 -0.075 1.00 81.31 125 ASN A CA 1
ATOM 1011 C C . ASN A 1 125 ? 14.729 -7.365 -1.311 1.00 81.31 125 ASN A C 1
ATOM 1013 O O . ASN A 1 125 ? 15.372 -8.409 -1.353 1.00 81.31 125 ASN A O 1
ATOM 1017 N N . ALA A 1 126 ? 14.769 -6.475 -2.306 1.00 88.44 126 ALA A N 1
ATOM 1018 C CA . ALA A 1 126 ? 15.668 -6.554 -3.453 1.00 88.44 126 ALA A CA 1
ATOM 1019 C C . ALA A 1 126 ? 16.994 -5.798 -3.226 1.00 88.44 126 ALA A C 1
ATOM 1021 O O . ALA A 1 126 ? 17.905 -5.936 -4.044 1.00 88.44 126 ALA A O 1
ATOM 1022 N N . LEU A 1 127 ? 17.144 -5.040 -2.127 1.00 89.19 127 LEU A N 1
ATOM 1023 C CA . LEU A 1 127 ? 18.343 -4.233 -1.860 1.00 89.19 127 LEU A CA 1
ATOM 1024 C C . LEU A 1 127 ? 19.608 -5.077 -1.733 1.00 89.19 127 LEU A C 1
ATOM 1026 O O . LEU A 1 127 ? 20.619 -4.729 -2.331 1.00 89.19 127 LEU A O 1
ATOM 1030 N N . SER A 1 128 ? 19.562 -6.214 -1.029 1.00 91.56 128 SER A N 1
ATOM 1031 C CA . SER A 1 128 ? 20.735 -7.094 -0.907 1.00 91.56 128 SER A CA 1
ATOM 1032 C C . SER A 1 128 ? 21.226 -7.593 -2.268 1.00 91.56 128 SER A C 1
ATOM 1034 O O . SER A 1 128 ? 22.429 -7.712 -2.486 1.00 91.56 128 SER A O 1
ATOM 1036 N N . LYS A 1 129 ? 20.304 -7.847 -3.206 1.00 94.69 129 LYS A N 1
ATOM 1037 C CA . LYS A 1 129 ? 20.647 -8.259 -4.571 1.00 94.69 129 LYS A CA 1
ATOM 1038 C C . LYS A 1 129 ? 21.182 -7.097 -5.402 1.00 94.69 129 LYS A C 1
ATOM 1040 O O . LYS A 1 129 ? 22.173 -7.271 -6.102 1.00 94.69 129 LYS A O 1
ATOM 1045 N N . TYR A 1 130 ? 20.565 -5.922 -5.286 1.00 94.62 130 TYR A N 1
ATOM 1046 C CA . TYR A 1 130 ? 21.076 -4.700 -5.900 1.00 94.62 130 TYR A CA 1
ATOM 1047 C C . TYR A 1 130 ? 22.510 -4.400 -5.443 1.00 94.62 130 TYR A C 1
ATOM 1049 O O . TYR A 1 130 ? 23.373 -4.193 -6.288 1.00 94.62 130 TYR A O 1
ATOM 1057 N N . GLU A 1 131 ? 22.789 -4.442 -4.138 1.00 95.06 131 GLU A N 1
ATOM 1058 C CA . GLU A 1 131 ? 24.129 -4.173 -3.601 1.00 95.06 131 GLU A CA 1
ATOM 1059 C C . GLU A 1 131 ? 25.160 -5.201 -4.093 1.00 95.06 131 GLU A C 1
ATOM 1061 O O . GLU A 1 131 ? 26.266 -4.822 -4.474 1.00 95.06 131 GLU A O 1
ATOM 1066 N N . ALA A 1 132 ? 24.785 -6.482 -4.194 1.00 97.25 132 ALA A N 1
ATOM 1067 C CA . ALA A 1 132 ? 25.650 -7.515 -4.768 1.00 97.25 132 ALA A CA 1
ATOM 1068 C C . ALA A 1 132 ? 25.977 -7.287 -6.260 1.00 97.25 132 ALA A C 1
ATOM 1070 O O . ALA A 1 132 ? 27.029 -7.712 -6.734 1.00 97.25 132 ALA A O 1
ATOM 1071 N N . GLU A 1 133 ? 25.099 -6.609 -7.004 1.00 97.56 133 GLU A N 1
ATOM 1072 C CA . GLU A 1 133 ? 25.212 -6.376 -8.454 1.00 97.56 133 GLU A CA 1
ATOM 1073 C C . GLU A 1 133 ? 25.503 -4.901 -8.803 1.00 97.56 133 GLU A C 1
ATOM 1075 O O . GLU A 1 133 ? 25.480 -4.505 -9.970 1.00 97.56 133 GLU A O 1
ATOM 1080 N N . LYS A 1 134 ? 25.804 -4.064 -7.805 1.00 96.00 134 LYS A N 1
ATOM 1081 C CA . LYS A 1 134 ? 25.915 -2.600 -7.929 1.00 96.00 134 LYS A CA 1
ATOM 1082 C C . LYS A 1 134 ? 26.940 -2.143 -8.961 1.00 96.00 134 LYS A C 1
ATOM 1084 O O . LYS A 1 134 ? 26.707 -1.168 -9.672 1.00 96.00 134 LYS A O 1
ATOM 1089 N N . ALA A 1 135 ? 28.051 -2.869 -9.083 1.00 96.94 135 ALA A N 1
ATOM 1090 C CA . ALA A 1 135 ? 29.070 -2.597 -10.093 1.00 96.94 135 ALA A CA 1
ATOM 1091 C C . ALA A 1 135 ? 28.510 -2.718 -11.523 1.00 96.94 135 ALA A C 1
ATOM 1093 O O . ALA A 1 135 ? 28.833 -1.899 -12.380 1.00 96.94 135 ALA A O 1
ATOM 1094 N N . SER A 1 136 ? 27.620 -3.684 -11.773 1.00 97.62 136 SER A N 1
ATOM 1095 C CA . SER A 1 136 ? 26.953 -3.836 -13.068 1.00 97.62 136 SER A CA 1
ATOM 1096 C C . SER A 1 136 ? 26.011 -2.665 -13.346 1.00 97.62 136 SER A C 1
ATOM 1098 O O . SER A 1 136 ? 26.074 -2.085 -14.431 1.00 97.62 136 SER A O 1
ATOM 1100 N N . TYR A 1 137 ? 25.221 -2.243 -12.349 1.00 96.19 137 TYR A N 1
ATOM 1101 C CA . TYR A 1 137 ? 24.359 -1.059 -12.461 1.00 96.19 137 TYR A CA 1
ATOM 1102 C C . TYR A 1 137 ? 25.151 0.216 -12.772 1.00 96.19 137 TYR A C 1
ATOM 1104 O O . TYR A 1 137 ? 24.752 0.958 -13.667 1.00 96.19 137 TYR A O 1
ATOM 1112 N N . ALA A 1 138 ? 26.299 0.428 -12.120 1.00 93.12 138 ALA A N 1
ATOM 1113 C CA . ALA A 1 138 ? 27.154 1.601 -12.331 1.00 93.12 138 ALA A CA 1
ATOM 1114 C C . ALA A 1 138 ? 27.701 1.722 -13.767 1.00 93.12 138 ALA A C 1
ATOM 1116 O O . ALA A 1 138 ? 27.964 2.826 -14.236 1.00 93.12 138 ALA A O 1
ATOM 1117 N N . THR A 1 139 ? 27.857 0.599 -14.475 1.00 94.38 139 THR A N 1
ATOM 1118 C CA . THR A 1 139 ? 28.286 0.567 -15.889 1.00 94.38 139 THR A CA 1
ATOM 1119 C C . THR A 1 139 ? 27.125 0.561 -16.888 1.00 94.38 139 THR A C 1
ATOM 1121 O O . THR A 1 139 ? 27.345 0.565 -18.099 1.00 94.38 139 THR A O 1
ATOM 1124 N N . SER A 1 140 ? 25.886 0.531 -16.397 1.00 95.06 140 SER A N 1
ATOM 1125 C CA . SER A 1 140 ? 24.675 0.449 -17.212 1.00 95.06 140 SER A CA 1
ATOM 1126 C C . SER A 1 140 ? 24.039 1.822 -17.444 1.00 95.06 140 SER A C 1
ATOM 1128 O O . SER A 1 140 ? 24.402 2.815 -16.820 1.00 95.06 140 SER A O 1
ATOM 1130 N N . ARG A 1 141 ? 23.030 1.872 -18.321 1.00 91.44 141 ARG A N 1
ATOM 1131 C CA . ARG A 1 141 ? 22.171 3.055 -18.506 1.00 91.44 141 ARG A CA 1
ATOM 1132 C C . ARG A 1 141 ? 20.938 3.059 -17.604 1.00 91.44 141 ARG A C 1
ATOM 1134 O O . ARG A 1 141 ? 20.078 3.905 -17.801 1.00 91.44 141 ARG A O 1
ATOM 1141 N N . VAL A 1 142 ? 20.828 2.124 -16.660 1.00 95.69 142 VAL A N 1
ATOM 1142 C CA . VAL A 1 142 ? 19.693 2.042 -15.735 1.00 95.69 142 VAL A CA 1
ATOM 1143 C C . VAL A 1 142 ? 19.986 2.931 -14.527 1.00 95.69 142 VAL A C 1
ATOM 1145 O O . VAL A 1 142 ? 20.752 2.514 -13.655 1.00 95.69 142 VAL A O 1
ATOM 1148 N N . PRO A 1 143 ? 19.406 4.141 -14.428 1.00 94.81 143 PRO A N 1
ATOM 1149 C CA . PRO A 1 143 ? 19.494 4.916 -13.201 1.00 94.81 143 PRO A CA 1
ATOM 1150 C C . PRO A 1 143 ? 18.747 4.180 -12.086 1.00 94.81 143 PRO A C 1
ATOM 1152 O O . PRO A 1 143 ? 17.630 3.691 -12.285 1.00 94.81 143 PRO A O 1
ATOM 1155 N N . VAL A 1 144 ? 19.366 4.118 -10.910 1.00 94.94 144 VAL A N 1
ATOM 1156 C CA . VAL A 1 144 ? 18.803 3.499 -9.707 1.00 94.94 144 VAL A CA 1
ATOM 1157 C C . VAL A 1 144 ? 18.748 4.551 -8.616 1.00 94.94 144 VAL A C 1
ATOM 1159 O O . VAL A 1 144 ? 19.778 5.145 -8.311 1.00 94.94 144 VAL A O 1
ATOM 1162 N N . TYR A 1 145 ? 17.570 4.754 -8.031 1.00 90.69 145 TYR A N 1
ATOM 1163 C CA . TYR A 1 145 ? 17.411 5.540 -6.808 1.00 90.69 145 TYR A CA 1
ATOM 1164 C C . TYR A 1 145 ? 17.105 4.618 -5.639 1.00 90.69 145 TYR A C 1
ATOM 1166 O O . TYR A 1 145 ? 16.301 3.695 -5.751 1.00 90.69 145 TYR A O 1
ATOM 1174 N N . LEU A 1 146 ? 17.717 4.907 -4.503 1.00 85.88 146 LEU A N 1
ATOM 1175 C CA . LEU A 1 146 ? 17.365 4.370 -3.202 1.00 85.88 146 LEU A CA 1
ATOM 1176 C C . LEU A 1 146 ? 16.515 5.387 -2.443 1.00 85.88 146 LEU A C 1
ATOM 1178 O O . LEU A 1 146 ? 16.377 6.541 -2.847 1.00 85.88 146 LEU A O 1
ATOM 1182 N N . THR A 1 147 ? 15.938 4.975 -1.315 1.00 74.69 147 THR A N 1
ATOM 1183 C CA . THR A 1 147 ? 15.124 5.870 -0.477 1.00 74.69 147 THR A CA 1
ATOM 1184 C C . THR A 1 147 ? 15.878 7.152 -0.106 1.00 74.69 147 THR A C 1
ATOM 1186 O O . THR A 1 147 ? 15.287 8.227 -0.135 1.00 74.69 147 THR A O 1
ATOM 1189 N N . ALA A 1 148 ? 17.186 7.055 0.157 1.00 73.88 148 ALA A N 1
ATOM 1190 C CA . ALA A 1 148 ? 18.040 8.198 0.485 1.00 73.88 148 ALA A CA 1
ATOM 1191 C C . ALA A 1 148 ? 18.175 9.220 -0.663 1.00 73.88 148 ALA A C 1
ATOM 1193 O O . ALA A 1 148 ? 18.304 10.413 -0.403 1.00 73.88 148 ALA A O 1
ATOM 1194 N N . ASP A 1 149 ? 18.082 8.780 -1.922 1.00 76.25 149 ASP A N 1
ATOM 1195 C CA . ASP A 1 149 ? 18.222 9.650 -3.101 1.00 76.25 149 ASP A CA 1
ATOM 1196 C C . ASP A 1 149 ? 16.961 10.491 -3.367 1.00 76.25 149 ASP A C 1
ATOM 1198 O O . ASP A 1 149 ? 16.968 11.416 -4.177 1.00 76.25 149 ASP A O 1
ATOM 1202 N N . LEU A 1 150 ? 15.856 10.188 -2.677 1.00 69.31 150 LEU A N 1
ATOM 1203 C CA . LEU A 1 150 ? 14.587 10.897 -2.820 1.00 69.31 150 LEU A CA 1
ATOM 1204 C C . LEU A 1 150 ? 14.489 12.165 -1.942 1.00 69.31 150 LEU A C 1
ATOM 1206 O O . LEU A 1 150 ? 13.480 12.864 -2.026 1.00 69.31 150 LEU A O 1
ATOM 1210 N N . GLY A 1 151 ? 15.502 12.492 -1.126 1.00 64.50 151 GLY A N 1
ATOM 1211 C CA . GLY A 1 151 ? 15.542 13.713 -0.297 1.00 64.50 151 GLY A CA 1
ATOM 1212 C C . GLY A 1 151 ? 14.320 13.877 0.624 1.00 64.50 151 GLY A C 1
ATOM 1213 O O . GLY A 1 151 ? 13.726 12.889 1.048 1.00 64.50 151 GLY A O 1
ATOM 1214 N N . ASP A 1 152 ? 13.869 15.106 0.896 1.00 55.25 152 ASP A N 1
ATOM 1215 C CA . ASP A 1 152 ? 12.669 15.370 1.724 1.00 55.25 152 ASP A CA 1
ATOM 1216 C C . ASP A 1 152 ? 11.361 14.857 1.085 1.00 55.25 152 ASP A C 1
ATOM 1218 O O . ASP A 1 152 ? 10.366 14.576 1.765 1.00 55.25 152 ASP A O 1
ATOM 1222 N N . ALA A 1 153 ? 11.357 14.636 -0.237 1.00 51.00 153 ALA A N 1
ATOM 1223 C CA . ALA A 1 153 ? 10.251 13.964 -0.916 1.00 51.00 153 ALA A CA 1
ATOM 1224 C C . ALA A 1 153 ? 10.070 12.508 -0.441 1.00 51.00 153 ALA A C 1
ATOM 1226 O O . ALA A 1 153 ? 8.994 11.934 -0.639 1.00 51.00 153 ALA A O 1
ATOM 1227 N N . SER A 1 154 ? 11.079 11.939 0.222 1.00 57.03 154 SER A N 1
ATOM 1228 C CA . SER A 1 154 ? 11.096 10.593 0.791 1.00 57.03 154 SER A CA 1
ATOM 1229 C C . SER A 1 154 ? 10.519 10.482 2.201 1.00 57.03 154 SER A C 1
ATOM 1231 O O . SER A 1 154 ? 10.431 9.372 2.698 1.00 57.03 154 SER A O 1
ATOM 1233 N N . VAL A 1 155 ? 10.137 11.563 2.886 1.00 70.25 155 VAL A N 1
ATOM 1234 C CA . VAL A 1 155 ? 9.802 11.436 4.323 1.00 70.25 155 VAL A CA 1
ATOM 1235 C C . VAL A 1 155 ? 8.318 11.146 4.558 1.00 70.25 155 VAL A C 1
ATOM 1237 O O . VAL A 1 155 ? 7.960 10.521 5.549 1.00 70.25 155 VAL A O 1
ATOM 1240 N N . PHE A 1 156 ? 7.450 11.512 3.615 1.00 80.12 156 PHE A N 1
ATOM 1241 C CA . PHE A 1 156 ? 6.001 11.310 3.704 1.00 80.12 156 PHE A CA 1
ATOM 1242 C C . PHE A 1 156 ? 5.418 10.889 2.349 1.00 80.12 156 PHE A C 1
ATOM 1244 O O . PHE A 1 156 ? 5.990 11.199 1.320 1.00 80.12 156 PHE A O 1
ATOM 1251 N N . SER A 1 157 ? 4.279 10.209 2.287 1.00 80.88 157 SER A N 1
ATOM 1252 C CA . SER A 1 157 ? 3.420 10.097 1.100 1.00 80.88 157 SER A CA 1
ATOM 1253 C C . SER A 1 157 ? 2.041 9.641 1.568 1.00 80.88 157 SER A C 1
ATOM 1255 O O . SER A 1 157 ? 1.882 8.480 1.934 1.00 80.88 157 SER A O 1
ATOM 1257 N N . GLY A 1 158 ? 1.051 10.538 1.562 1.00 85.62 158 GLY A N 1
ATOM 1258 C CA . GLY A 1 158 ? -0.316 10.245 2.025 1.00 85.62 158 GLY A CA 1
ATOM 1259 C C . GLY A 1 158 ? -1.140 9.480 0.991 1.00 85.62 158 GLY A C 1
ATOM 1260 O O . GLY A 1 158 ? -1.709 10.084 0.092 1.00 85.62 158 GLY A O 1
ATOM 1261 N N . LEU A 1 159 ? -1.152 8.152 1.050 1.00 86.69 159 LEU A N 1
ATOM 1262 C CA . LEU A 1 159 ? -1.637 7.273 -0.023 1.00 86.69 159 LEU A CA 1
ATOM 1263 C C . LEU A 1 159 ? -3.151 7.061 -0.022 1.00 86.69 159 LEU A C 1
ATOM 1265 O O . LEU A 1 159 ? -3.724 6.888 -1.099 1.00 86.69 159 LEU A O 1
ATOM 1269 N N . ASN A 1 160 ? -3.765 7.066 1.160 1.00 91.12 160 ASN A N 1
ATOM 1270 C CA . ASN A 1 160 ? -5.208 7.067 1.332 1.00 91.12 160 ASN A CA 1
ATOM 1271 C C . ASN A 1 160 ? -5.602 8.103 2.396 1.00 91.12 160 ASN A C 1
ATOM 1273 O O . ASN A 1 160 ? -5.402 7.839 3.586 1.00 91.12 160 ASN A O 1
ATOM 1277 N N . PRO A 1 161 ? -6.138 9.261 1.981 1.00 91.25 161 PRO A N 1
ATOM 1278 C CA . PRO A 1 161 ? -6.649 10.277 2.890 1.00 91.25 161 PRO A CA 1
ATOM 1279 C C . PRO A 1 161 ? -7.902 9.771 3.604 1.00 91.25 161 PRO A C 1
ATOM 1281 O O . PRO A 1 161 ? -8.874 9.378 2.952 1.00 91.25 161 PRO A O 1
ATOM 1284 N N . ALA A 1 162 ? -7.852 9.729 4.932 1.00 93.81 162 ALA A N 1
ATOM 1285 C CA . ALA A 1 162 ? -8.941 9.297 5.804 1.00 93.81 162 ALA A CA 1
ATOM 1286 C C . ALA A 1 162 ? -8.584 9.571 7.274 1.00 93.81 162 ALA A C 1
ATOM 1288 O O . ALA A 1 162 ? -7.449 9.926 7.601 1.00 93.81 162 ALA A O 1
ATOM 1289 N N . THR A 1 163 ? -9.553 9.322 8.153 1.00 95.31 163 THR A N 1
ATOM 1290 C CA . THR A 1 163 ? -9.391 9.320 9.609 1.00 95.31 163 THR A CA 1
ATOM 1291 C C . THR A 1 163 ? -9.659 7.917 10.140 1.00 95.31 163 THR A C 1
ATOM 1293 O O . THR A 1 163 ? -10.661 7.293 9.785 1.00 95.31 163 THR A O 1
ATOM 1296 N N . GLY A 1 164 ? -8.777 7.424 11.000 1.00 96.62 164 GLY A N 1
ATOM 1297 C CA . GLY A 1 164 ? -8.889 6.126 11.656 1.00 96.62 164 GLY A CA 1
ATOM 1298 C C . GLY A 1 164 ? -8.630 6.232 13.153 1.00 96.62 164 GLY A C 1
ATOM 1299 O O . GLY A 1 164 ? -7.928 7.134 13.606 1.00 96.62 164 GLY A O 1
ATOM 1300 N N . TYR A 1 165 ? -9.200 5.303 13.918 1.00 97.94 165 TYR A N 1
ATOM 1301 C CA . TYR A 1 165 ? -9.002 5.200 15.363 1.00 97.94 165 TYR A CA 1
ATOM 1302 C C . TYR A 1 165 ? -8.632 3.771 15.745 1.00 97.94 165 TYR A C 1
ATOM 1304 O O . TYR A 1 165 ? -9.308 2.832 15.329 1.00 97.94 165 TYR A O 1
ATOM 1312 N N . GLY A 1 166 ? -7.590 3.597 16.554 1.00 97.88 166 GLY A N 1
ATOM 1313 C CA . GLY A 1 166 ? -7.160 2.266 16.977 1.00 97.88 166 GLY A CA 1
ATOM 1314 C C . GLY A 1 166 ? -5.905 2.262 17.839 1.00 97.88 166 GLY A C 1
ATOM 1315 O O . GLY A 1 166 ? -5.337 3.308 18.123 1.00 97.88 166 GLY A O 1
ATOM 1316 N N . LEU A 1 167 ? -5.477 1.078 18.275 1.00 98.12 167 LEU A N 1
ATOM 1317 C CA . LEU A 1 167 ? -4.230 0.888 19.021 1.00 98.12 167 LEU A CA 1
ATOM 1318 C C . LEU A 1 167 ? -3.031 1.036 18.075 1.00 98.12 167 LEU A C 1
ATOM 1320 O O . LEU A 1 167 ? -2.924 0.269 17.116 1.00 98.12 167 LEU A O 1
ATOM 1324 N N . LEU A 1 168 ? -2.128 1.983 18.336 1.00 98.44 168 LEU A N 1
ATOM 1325 C CA . LEU A 1 168 ? -0.925 2.167 17.525 1.00 98.44 168 LEU A CA 1
ATOM 1326 C C . LEU A 1 168 ? 0.113 1.092 17.856 1.00 98.44 168 LEU A C 1
ATOM 1328 O O . LEU A 1 168 ? 0.644 1.058 18.968 1.00 98.44 168 LEU A O 1
ATOM 1332 N N . ARG A 1 169 ? 0.443 0.228 16.891 1.00 97.06 169 ARG A N 1
ATOM 1333 C CA . ARG A 1 169 ? 1.386 -0.881 17.102 1.00 97.06 169 ARG A CA 1
ATOM 1334 C C . ARG A 1 169 ? 2.442 -0.966 16.010 1.00 97.06 169 ARG A C 1
ATOM 1336 O O . ARG A 1 169 ? 2.126 -0.973 14.823 1.00 97.06 169 ARG A O 1
ATOM 1343 N N . VAL A 1 170 ? 3.700 -1.111 16.424 1.00 96.12 170 VAL A N 1
ATOM 1344 C CA . VAL A 1 170 ? 4.806 -1.468 15.525 1.00 96.12 170 VAL A CA 1
ATOM 1345 C C . VAL A 1 170 ? 4.765 -2.965 15.269 1.00 96.12 170 VAL A C 1
ATOM 1347 O O . VAL A 1 170 ? 4.840 -3.753 16.209 1.00 96.12 170 VAL A O 1
ATOM 1350 N N . LEU A 1 171 ? 4.637 -3.351 14.002 1.00 92.25 171 LEU A N 1
ATOM 1351 C CA . LEU A 1 171 ? 4.555 -4.750 13.604 1.00 92.25 171 LEU A CA 1
ATOM 1352 C C . LEU A 1 171 ? 5.934 -5.306 13.255 1.00 92.25 171 LEU A C 1
ATOM 1354 O O . LEU A 1 171 ? 6.690 -4.705 12.483 1.00 92.25 171 LEU A O 1
ATOM 1358 N N . GLY A 1 172 ? 6.241 -6.480 13.800 1.00 85.19 172 GLY A N 1
ATOM 1359 C CA . GLY A 1 172 ? 7.320 -7.331 13.317 1.00 85.19 172 GLY A CA 1
ATOM 1360 C C . GLY A 1 172 ? 6.945 -8.076 12.024 1.00 85.19 172 GLY A C 1
ATOM 1361 O O . GLY A 1 172 ? 5.782 -8.082 11.624 1.00 85.19 172 GLY A O 1
ATOM 1362 N N . PRO A 1 173 ? 7.904 -8.764 11.374 1.00 76.12 173 PRO A N 1
ATOM 1363 C CA . PRO A 1 173 ? 7.678 -9.438 10.088 1.00 76.12 173 PRO A CA 1
ATOM 1364 C C . PRO A 1 173 ? 6.592 -10.528 10.097 1.00 76.12 173 PRO A C 1
ATOM 1366 O O . PRO A 1 173 ? 5.985 -10.799 9.065 1.00 76.12 173 PRO A O 1
ATOM 1369 N N . ALA A 1 174 ? 6.364 -11.173 11.246 1.00 81.19 174 ALA A N 1
ATOM 1370 C CA . ALA A 1 174 ? 5.361 -12.229 11.410 1.00 81.19 174 ALA A CA 1
ATOM 1371 C C . ALA A 1 174 ? 4.030 -11.719 11.987 1.00 81.19 174 ALA A C 1
ATOM 1373 O O . ALA A 1 174 ? 3.051 -12.468 12.037 1.00 81.19 174 ALA A O 1
ATOM 1374 N N . ASP A 1 175 ? 3.986 -10.461 12.425 1.00 87.25 175 ASP A N 1
ATOM 1375 C CA . ASP A 1 175 ? 2.805 -9.905 13.059 1.00 87.25 175 ASP A CA 1
ATOM 1376 C C . ASP A 1 17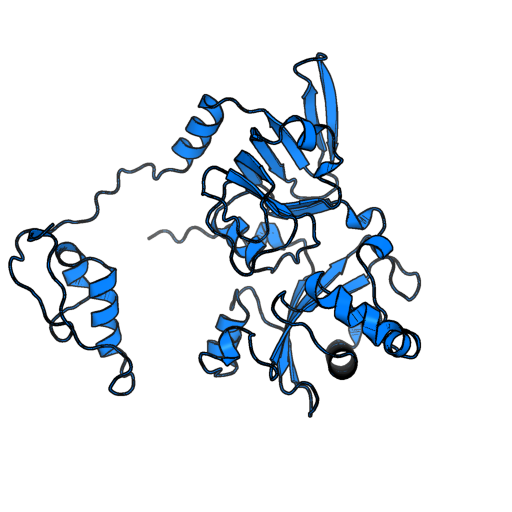5 ? 1.732 -9.590 12.023 1.00 87.25 175 ASP A C 1
ATOM 1378 O O . ASP A 1 175 ? 2.000 -9.147 10.905 1.00 87.25 175 ASP A O 1
ATOM 1382 N N . ARG A 1 176 ? 0.478 -9.766 12.430 1.00 86.12 176 ARG A N 1
ATOM 1383 C CA . ARG A 1 176 ? -0.686 -9.360 11.646 1.00 86.12 176 ARG A CA 1
ATOM 1384 C C . ARG A 1 176 ? -1.501 -8.355 12.450 1.00 86.12 176 ARG A C 1
ATOM 1386 O O . ARG A 1 176 ? -1.752 -8.628 13.626 1.00 86.12 176 ARG A O 1
ATOM 1393 N N . PRO A 1 177 ? -1.899 -7.215 11.862 1.00 91.38 177 PRO A N 1
ATOM 1394 C CA . PRO A 1 177 ? -2.771 -6.285 12.552 1.00 91.38 177 PRO A CA 1
ATOM 1395 C C . PRO A 1 177 ? -4.195 -6.834 12.645 1.00 91.38 177 PRO A C 1
ATOM 1397 O O . PRO A 1 177 ? -4.628 -7.638 11.815 1.00 91.38 177 PRO A O 1
ATOM 1400 N N . THR A 1 178 ? -4.937 -6.352 13.634 1.00 92.19 178 THR A N 1
ATOM 1401 C CA . THR A 1 178 ? -6.391 -6.507 13.721 1.00 92.19 178 THR A CA 1
ATOM 1402 C C . THR A 1 178 ? -7.104 -5.246 13.234 1.00 92.19 178 THR A C 1
ATOM 1404 O O . THR A 1 178 ? -6.517 -4.166 13.156 1.00 92.19 178 THR A O 1
ATOM 1407 N N . PHE A 1 179 ? -8.413 -5.344 12.992 1.00 92.31 179 PHE A N 1
ATOM 1408 C CA . PHE A 1 179 ? -9.233 -4.219 12.526 1.00 92.31 179 PHE A CA 1
ATOM 1409 C C . PHE A 1 179 ? -9.328 -3.040 13.514 1.00 92.31 179 PHE A C 1
ATOM 1411 O O . PHE A 1 179 ? -9.863 -1.996 13.153 1.00 92.31 179 PHE A O 1
ATOM 1418 N N . LYS A 1 180 ? -8.840 -3.208 14.752 1.00 94.38 180 LYS A N 1
ATOM 1419 C CA . LYS A 1 180 ? -8.797 -2.178 15.803 1.00 94.38 180 LYS A CA 1
ATOM 1420 C C . LYS A 1 180 ? -7.404 -1.580 16.011 1.00 94.38 180 LYS A C 1
ATOM 1422 O O . LYS A 1 180 ? -7.208 -0.804 16.940 1.00 94.38 180 LYS A O 1
ATOM 1427 N N . GLU A 1 181 ? -6.424 -1.975 15.207 1.00 97.12 181 GLU A N 1
ATOM 1428 C CA . GLU A 1 181 ? -5.042 -1.513 15.333 1.00 97.12 181 GLU A CA 1
ATOM 1429 C C . GLU A 1 181 ? -4.692 -0.572 14.187 1.00 97.12 181 GLU A C 1
ATOM 1431 O O . GLU A 1 181 ? -5.057 -0.844 13.044 1.00 97.12 181 GLU A O 1
ATOM 1436 N N . VAL A 1 182 ? -3.961 0.501 14.488 1.00 97.94 182 VAL A N 1
ATOM 1437 C CA . VAL A 1 182 ? -3.224 1.301 13.505 1.00 97.94 182 VAL A CA 1
ATOM 1438 C C . VAL A 1 182 ? -1.815 0.717 13.423 1.00 97.94 182 VAL A C 1
ATOM 1440 O O . VAL A 1 182 ? -1.076 0.703 14.408 1.00 97.94 182 VAL A O 1
ATOM 1443 N N . ALA A 1 183 ? -1.450 0.181 12.263 1.00 96.81 183 ALA A N 1
ATOM 1444 C CA . ALA A 1 183 ? -0.229 -0.593 12.087 1.00 96.81 183 ALA A CA 1
ATOM 1445 C C . ALA A 1 183 ? 0.932 0.267 11.575 1.00 96.81 183 ALA A C 1
ATOM 1447 O O . ALA A 1 183 ? 0.831 0.855 10.499 1.00 96.81 183 ALA A O 1
ATOM 1448 N N . ILE A 1 184 ? 2.064 0.259 12.284 1.00 96.50 184 ILE A N 1
ATOM 1449 C CA . ILE A 1 184 ? 3.351 0.743 11.769 1.00 96.50 184 ILE A CA 1
ATOM 1450 C C . ILE A 1 184 ? 4.115 -0.447 11.179 1.00 96.50 184 ILE A C 1
ATOM 1452 O O . ILE A 1 184 ? 4.538 -1.354 11.900 1.00 96.50 184 ILE A O 1
ATOM 1456 N N . LEU A 1 185 ? 4.296 -0.445 9.861 1.00 91.94 185 LEU A N 1
ATOM 1457 C CA . LEU A 1 185 ? 4.906 -1.520 9.086 1.00 91.94 185 LEU A CA 1
ATOM 1458 C C . LEU A 1 185 ? 6.360 -1.182 8.762 1.00 91.94 185 LEU A C 1
ATOM 1460 O O . LEU A 1 185 ? 6.631 -0.290 7.956 1.00 91.94 185 LEU A O 1
ATOM 1464 N N . ARG A 1 186 ? 7.302 -1.926 9.353 1.00 86.44 186 ARG A N 1
ATOM 1465 C CA . ARG A 1 186 ? 8.730 -1.825 8.997 1.00 86.44 186 ARG A CA 1
ATOM 1466 C C . ARG A 1 186 ? 9.016 -2.378 7.610 1.00 86.44 186 ARG A C 1
ATOM 1468 O O . ARG A 1 186 ? 9.832 -1.827 6.89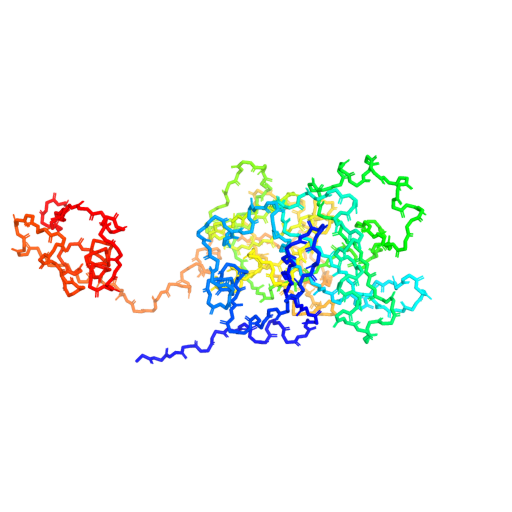1 1.00 86.44 186 ARG A O 1
ATOM 1475 N N . GLN A 1 187 ? 8.325 -3.456 7.267 1.00 80.19 187 GLN A N 1
ATOM 1476 C CA . GLN A 1 187 ? 8.341 -4.065 5.954 1.00 80.19 187 GLN A CA 1
ATOM 1477 C C . GLN A 1 187 ? 6.899 -4.266 5.523 1.00 80.19 187 GLN A C 1
ATOM 1479 O O . GLN A 1 187 ? 6.023 -4.604 6.322 1.00 80.19 187 GLN A O 1
ATOM 1484 N N . LEU A 1 188 ? 6.653 -4.040 4.245 1.00 78.38 188 LEU A N 1
ATOM 1485 C CA . LEU A 1 188 ? 5.333 -4.224 3.679 1.00 78.38 188 LEU A CA 1
ATOM 1486 C C . LEU A 1 188 ? 4.999 -5.721 3.544 1.00 78.38 188 LEU A C 1
ATOM 1488 O O . LEU A 1 188 ? 5.806 -6.460 2.976 1.00 78.38 188 LEU A O 1
ATOM 1492 N N . PRO A 1 189 ? 3.833 -6.178 4.038 1.00 76.38 189 PRO A N 1
ATOM 1493 C CA . PRO A 1 189 ? 3.396 -7.552 3.848 1.00 76.38 189 PRO A CA 1
ATOM 1494 C C . PRO A 1 189 ? 2.784 -7.739 2.453 1.00 76.38 189 PRO A C 1
ATOM 1496 O O . PRO A 1 189 ? 2.206 -6.809 1.881 1.00 76.38 189 PRO A O 1
ATOM 1499 N N . ASN A 1 190 ? 2.821 -8.977 1.951 1.00 68.44 190 ASN A N 1
ATOM 1500 C CA . ASN A 1 190 ? 2.154 -9.346 0.696 1.00 68.44 190 ASN A CA 1
ATOM 1501 C C . ASN A 1 190 ? 0.636 -9.099 0.761 1.00 68.44 190 ASN A C 1
ATOM 1503 O O . ASN A 1 190 ? 0.025 -8.643 -0.206 1.00 68.44 190 ASN A O 1
ATOM 1507 N N . GLU A 1 191 ? 0.033 -9.358 1.922 1.00 68.69 191 GLU A N 1
ATOM 1508 C CA . GLU A 1 191 ? -1.379 -9.114 2.195 1.00 68.69 191 GLU A CA 1
ATOM 1509 C C . GLU A 1 191 ? -1.534 -8.350 3.506 1.00 68.69 191 GLU A C 1
ATOM 1511 O O . GLU A 1 191 ? -0.890 -8.673 4.504 1.00 68.69 191 GLU A O 1
ATOM 1516 N N . LEU A 1 192 ? -2.422 -7.356 3.510 1.00 77.56 192 LEU A N 1
ATOM 1517 C CA . LEU A 1 192 ? -2.772 -6.609 4.708 1.00 77.56 192 LEU A CA 1
ATOM 1518 C C . LEU A 1 192 ? -4.167 -7.053 5.188 1.00 77.56 192 LEU A C 1
ATOM 1520 O O . LEU A 1 192 ? -5.138 -6.884 4.442 1.00 77.56 192 LEU A O 1
ATOM 1524 N N . PRO A 1 193 ? -4.287 -7.621 6.403 1.00 85.69 193 PRO A N 1
ATOM 1525 C CA . PRO A 1 193 ? -5.574 -7.822 7.066 1.00 85.69 193 PRO A CA 1
ATOM 1526 C C . PRO A 1 193 ? -6.326 -6.502 7.276 1.00 85.69 193 PRO A C 1
ATOM 1528 O O . PRO A 1 193 ? -5.744 -5.426 7.187 1.00 85.69 193 PRO A O 1
ATOM 1531 N N . ALA A 1 194 ? -7.617 -6.571 7.608 1.00 88.00 194 ALA A N 1
ATOM 1532 C CA . ALA A 1 194 ? -8.349 -5.370 8.011 1.00 88.00 194 ALA A CA 1
ATOM 1533 C C . ALA A 1 194 ? -7.649 -4.697 9.207 1.00 88.00 194 ALA A C 1
ATOM 1535 O O . ALA A 1 194 ? -7.275 -5.371 10.166 1.00 88.00 194 ALA A O 1
ATOM 1536 N N . THR A 1 195 ? -7.492 -3.377 9.143 1.00 94.50 195 THR A N 1
ATOM 1537 C CA . THR A 1 195 ? -6.775 -2.541 10.120 1.00 94.50 195 THR A CA 1
ATOM 1538 C C . THR A 1 195 ? -7.489 -1.198 10.255 1.00 94.50 195 THR A C 1
ATOM 1540 O O . THR A 1 195 ? -8.271 -0.841 9.378 1.00 94.50 195 THR A O 1
ATOM 1543 N N . ALA A 1 196 ? -7.248 -0.461 11.338 1.00 96.38 196 ALA A N 1
ATOM 1544 C CA . ALA A 1 196 ? -7.781 0.884 11.543 1.00 96.38 196 ALA A CA 1
ATOM 1545 C C . ALA A 1 196 ? -6.950 1.979 10.849 1.00 96.38 196 ALA A C 1
ATOM 1547 O O . ALA A 1 196 ? -7.402 3.117 10.747 1.00 96.38 196 ALA A O 1
ATOM 1548 N N . GLY A 1 197 ? -5.747 1.654 10.368 1.00 96.81 197 GLY A N 1
ATOM 1549 C CA . GLY A 1 197 ? -4.874 2.578 9.651 1.00 96.81 197 GLY A CA 1
ATOM 1550 C C . GLY A 1 197 ? -3.485 1.992 9.421 1.00 96.81 197 GLY A C 1
ATOM 1551 O O . GLY A 1 197 ? -3.088 1.044 10.095 1.00 96.81 197 GLY A O 1
ATOM 1552 N N . VAL A 1 198 ? -2.741 2.546 8.468 1.00 96.25 198 VAL A N 1
ATOM 1553 C CA . VAL A 1 198 ? -1.434 2.024 8.053 1.00 96.25 198 VAL A CA 1
ATOM 1554 C C . VAL A 1 198 ? -0.410 3.146 7.954 1.00 96.25 198 VAL A C 1
ATOM 1556 O O . VAL A 1 198 ? -0.585 4.102 7.203 1.00 96.25 198 VAL A O 1
ATOM 1559 N N . ILE A 1 199 ? 0.700 2.979 8.662 1.00 95.81 199 ILE A N 1
ATOM 1560 C CA . ILE A 1 199 ? 1.909 3.786 8.531 1.00 95.81 199 ILE A CA 1
ATOM 1561 C C . ILE A 1 199 ? 3.007 2.855 8.027 1.00 95.81 199 ILE A C 1
ATOM 1563 O O . ILE A 1 199 ? 3.391 1.912 8.709 1.00 95.81 199 ILE A O 1
ATOM 1567 N N . SER A 1 200 ? 3.525 3.087 6.828 1.00 92.31 200 SER A N 1
ATOM 1568 C CA . SER A 1 200 ? 4.638 2.296 6.289 1.00 92.31 200 SER A CA 1
ATOM 1569 C C . SER A 1 200 ? 5.953 3.042 6.457 1.00 92.31 200 SER A C 1
ATOM 1571 O O . SER A 1 200 ? 6.013 4.226 6.142 1.00 92.31 200 SER A O 1
ATOM 1573 N N . LEU A 1 201 ? 7.013 2.348 6.875 1.00 88.12 201 LEU A N 1
ATOM 1574 C CA . LEU A 1 201 ? 8.380 2.892 6.891 1.00 88.12 201 LEU A CA 1
ATOM 1575 C C . LEU A 1 201 ? 9.105 2.699 5.553 1.00 88.12 201 LEU A C 1
ATOM 1577 O O . LEU A 1 201 ? 10.241 3.127 5.384 1.00 88.12 201 LEU A O 1
ATOM 1581 N N . GLU A 1 202 ? 8.444 2.066 4.583 1.00 80.12 202 GLU A N 1
ATOM 1582 C CA . GLU A 1 202 ? 8.957 1.855 3.232 1.00 80.12 202 GLU A CA 1
ATOM 1583 C C . GLU A 1 202 ? 8.033 2.489 2.189 1.00 80.12 202 GLU A C 1
ATOM 1585 O O . GLU A 1 202 ? 6.805 2.358 2.299 1.00 80.12 202 GLU A O 1
ATOM 1590 N N . PRO A 1 203 ? 8.581 3.120 1.132 1.00 77.69 203 PRO A N 1
ATOM 1591 C CA . PRO A 1 203 ? 7.767 3.723 0.088 1.00 77.69 203 PRO A CA 1
ATOM 1592 C C . PRO A 1 203 ? 6.825 2.717 -0.581 1.00 77.69 203 PRO A C 1
ATOM 1594 O O . PRO A 1 203 ? 7.233 1.736 -1.220 1.00 77.69 203 PRO A O 1
ATOM 1597 N N . GLN A 1 204 ? 5.531 3.001 -0.501 1.00 75.38 204 GLN A N 1
ATOM 1598 C CA . GLN A 1 204 ? 4.486 2.276 -1.216 1.00 75.38 204 GLN A CA 1
ATOM 1599 C C . GLN A 1 204 ? 4.122 2.989 -2.517 1.00 75.38 204 GLN A C 1
ATOM 1601 O O . GLN A 1 204 ? 4.220 4.211 -2.638 1.00 75.38 204 GLN A O 1
ATOM 1606 N N . THR A 1 205 ? 3.624 2.223 -3.488 1.00 73.62 205 THR A N 1
ATOM 1607 C CA . THR A 1 205 ? 2.947 2.821 -4.641 1.00 73.62 205 THR A CA 1
ATOM 1608 C C . THR A 1 205 ? 1.470 3.064 -4.316 1.00 73.62 205 THR A C 1
ATOM 1610 O O . THR A 1 205 ? 0.867 2.280 -3.572 1.00 73.62 205 THR A O 1
ATOM 1613 N N . PRO A 1 206 ? 0.837 4.089 -4.917 1.00 79.69 206 PRO A N 1
ATOM 1614 C CA . PRO A 1 206 ? -0.596 4.358 -4.736 1.00 79.69 206 PRO A CA 1
ATOM 1615 C C . PRO A 1 206 ? -1.497 3.191 -5.151 1.00 79.69 206 PRO A C 1
ATOM 1617 O O . PRO A 1 206 ? -2.609 3.041 -4.662 1.00 79.69 206 PRO A O 1
ATOM 1620 N N . LEU A 1 207 ? -1.005 2.352 -6.064 1.00 80.50 207 LEU A N 1
ATOM 1621 C CA . LEU A 1 207 ? -1.720 1.205 -6.619 1.00 80.50 207 LEU A CA 1
ATOM 1622 C C . LEU A 1 207 ? -1.304 -0.125 -5.963 1.00 80.50 207 LEU A C 1
ATOM 1624 O O . LEU A 1 207 ? -1.644 -1.201 -6.467 1.00 80.50 207 LEU A O 1
ATOM 1628 N N . SER A 1 208 ? -0.536 -0.071 -4.872 1.00 79.56 208 SER A N 1
ATOM 1629 C CA . SER A 1 208 ? -0.144 -1.255 -4.107 1.00 79.56 208 SER A CA 1
ATOM 1630 C C . SER A 1 208 ? -1.370 -1.990 -3.557 1.00 79.56 208 SER A C 1
ATOM 1632 O O . SER A 1 208 ? -2.409 -1.383 -3.298 1.00 79.56 208 SER A O 1
ATOM 1634 N N . HIS A 1 209 ? -1.254 -3.310 -3.375 1.00 78.56 209 HIS A N 1
ATOM 1635 C CA . HIS A 1 209 ? -2.331 -4.123 -2.800 1.00 78.56 209 HIS A CA 1
ATOM 1636 C C . HIS A 1 209 ? -2.763 -3.587 -1.426 1.00 78.56 209 HIS A C 1
ATOM 1638 O O . HIS A 1 209 ? -3.954 -3.455 -1.158 1.00 78.56 209 HIS A O 1
ATOM 1644 N N . VAL A 1 210 ? -1.782 -3.184 -0.615 1.00 83.94 210 VAL A N 1
ATOM 1645 C CA . VAL A 1 210 ? -1.994 -2.543 0.685 1.00 83.94 210 VAL A CA 1
ATOM 1646 C C . VAL A 1 210 ? -2.837 -1.270 0.561 1.00 83.94 210 VAL A C 1
ATOM 1648 O O . VAL A 1 210 ? -3.848 -1.149 1.248 1.00 83.94 210 VAL A O 1
ATOM 1651 N N . ASN A 1 211 ? -2.491 -0.347 -0.346 1.00 87.50 211 ASN A N 1
ATOM 1652 C CA . ASN A 1 211 ? -3.249 0.899 -0.475 1.00 87.50 211 ASN A CA 1
ATOM 1653 C C . ASN A 1 211 ? -4.656 0.688 -1.046 1.00 87.50 211 ASN A C 1
ATOM 1655 O O . ASN A 1 211 ? -5.608 1.308 -0.586 1.00 87.50 211 ASN A O 1
ATOM 1659 N N . LEU A 1 212 ? -4.813 -0.212 -2.022 1.00 84.56 212 LEU A N 1
ATOM 1660 C CA . LEU A 1 212 ? -6.136 -0.546 -2.559 1.00 84.56 212 LEU A CA 1
ATOM 1661 C C . LEU A 1 212 ? -7.051 -1.138 -1.482 1.00 84.56 212 LEU A C 1
ATOM 1663 O O . LEU A 1 212 ? -8.250 -0.861 -1.485 1.00 84.56 212 LEU A O 1
ATOM 1667 N N . ARG A 1 213 ? -6.485 -1.908 -0.545 1.00 85.31 213 ARG A N 1
ATOM 1668 C CA . ARG A 1 213 ? -7.217 -2.407 0.617 1.00 85.31 213 ARG A CA 1
ATOM 1669 C C . ARG A 1 213 ? -7.583 -1.285 1.588 1.00 85.31 213 ARG A C 1
ATOM 1671 O O . ARG A 1 213 ? -8.732 -1.217 1.999 1.00 85.31 213 ARG A O 1
ATOM 1678 N N . ALA A 1 214 ? -6.657 -0.373 1.885 1.00 89.62 214 ALA A N 1
ATOM 1679 C CA . ALA A 1 214 ? -6.940 0.791 2.726 1.00 89.62 214 ALA A CA 1
ATOM 1680 C C . ALA A 1 214 ? -8.059 1.680 2.147 1.00 89.62 214 ALA A C 1
ATOM 1682 O O . ALA A 1 214 ? -8.938 2.114 2.888 1.00 89.62 214 ALA A O 1
ATOM 1683 N N . ILE A 1 215 ? -8.077 1.883 0.822 1.00 88.31 215 ILE A N 1
ATOM 1684 C CA . ILE A 1 215 ? -9.160 2.574 0.099 1.00 88.31 215 ILE A CA 1
ATOM 1685 C C . ILE A 1 215 ? -10.489 1.831 0.267 1.00 88.31 215 ILE A C 1
ATOM 1687 O O . ILE A 1 215 ? -11.504 2.445 0.585 1.00 88.31 215 ILE A O 1
ATOM 1691 N N . GLN A 1 216 ? -10.492 0.511 0.055 1.00 84.25 216 GLN A N 1
ATOM 1692 C CA . GLN A 1 216 ? -11.694 -0.315 0.198 1.00 84.25 216 GLN A CA 1
ATOM 1693 C C . GLN A 1 216 ? -12.259 -0.261 1.621 1.00 84.25 216 GLN A C 1
ATOM 1695 O O . GLN A 1 216 ? -13.472 -0.150 1.791 1.00 84.25 216 GLN A O 1
ATOM 1700 N N . ASP A 1 217 ? -11.384 -0.322 2.619 1.00 88.06 217 ASP A N 1
ATOM 1701 C CA . ASP A 1 217 ? -11.766 -0.303 4.026 1.00 88.06 217 ASP A CA 1
ATOM 1702 C C . ASP A 1 217 ? -11.995 1.137 4.531 1.00 88.06 217 ASP A C 1
ATOM 1704 O O . ASP A 1 217 ? -12.499 1.323 5.634 1.00 88.06 217 ASP A O 1
ATOM 1708 N N . GLY A 1 218 ? -11.677 2.171 3.744 1.00 90.69 218 GLY A N 1
ATOM 1709 C CA . GLY A 1 218 ? -11.839 3.575 4.128 1.00 90.69 218 GLY A CA 1
ATOM 1710 C C . GLY A 1 218 ? -11.031 3.938 5.376 1.00 90.69 218 GLY A C 1
ATOM 1711 O O . GLY A 1 218 ? -11.594 4.490 6.320 1.00 90.69 218 GLY A O 1
ATOM 1712 N N . VAL A 1 219 ? -9.750 3.557 5.410 1.00 94.56 219 VAL A N 1
ATOM 1713 C CA . VAL A 1 219 ? -8.841 3.781 6.551 1.00 94.56 219 VAL A CA 1
ATOM 1714 C C . VAL A 1 219 ? -7.566 4.506 6.124 1.00 94.56 219 VAL A C 1
ATOM 1716 O O . VAL A 1 219 ? -7.092 4.272 5.011 1.00 94.56 219 VAL A O 1
ATOM 1719 N N . PRO A 1 220 ? -6.982 5.374 6.967 1.00 96.00 220 PRO A N 1
ATOM 1720 C CA . PRO A 1 220 ? -5.805 6.158 6.602 1.00 96.00 220 PRO A CA 1
ATOM 1721 C C . PRO A 1 220 ? -4.625 5.265 6.220 1.00 96.00 220 PRO A C 1
ATOM 1723 O O . PRO A 1 220 ? -4.337 4.276 6.895 1.00 96.00 220 PRO A O 1
ATOM 1726 N N . ASN A 1 221 ? -3.923 5.628 5.147 1.00 94.50 221 ASN A N 1
ATOM 1727 C CA . ASN A 1 221 ? -2.671 4.981 4.766 1.00 94.50 221 ASN A CA 1
ATOM 1728 C C . ASN A 1 221 ? -1.646 6.014 4.306 1.00 94.50 221 ASN A C 1
ATOM 1730 O O . ASN A 1 221 ? -1.908 6.773 3.371 1.00 94.50 221 ASN A O 1
ATOM 1734 N N . ALA A 1 222 ? -0.456 5.998 4.897 1.00 91.94 222 ALA A N 1
ATOM 1735 C CA . ALA A 1 222 ? 0.668 6.776 4.411 1.00 91.94 222 ALA A CA 1
ATOM 1736 C C . ALA A 1 222 ? 1.991 6.027 4.552 1.00 91.94 222 ALA A C 1
ATOM 1738 O O . ALA A 1 222 ? 2.201 5.211 5.446 1.00 91.94 222 ALA A O 1
ATOM 1739 N N . TYR A 1 223 ? 2.924 6.375 3.675 1.00 88.75 223 TYR A N 1
ATOM 1740 C CA . TYR A 1 223 ? 4.335 6.143 3.929 1.00 88.75 223 TYR A CA 1
ATOM 1741 C C . TYR A 1 223 ? 4.882 7.315 4.752 1.00 88.75 223 TYR A C 1
ATOM 1743 O O . TYR A 1 223 ? 4.660 8.468 4.387 1.00 88.75 223 TYR A O 1
ATOM 1751 N N . ILE A 1 224 ? 5.567 7.015 5.853 1.00 89.44 224 ILE A N 1
ATOM 1752 C CA . ILE A 1 224 ? 6.232 7.977 6.734 1.00 89.44 224 ILE A CA 1
ATOM 1753 C C . ILE A 1 224 ? 7.609 7.386 7.060 1.00 89.44 224 ILE A C 1
ATOM 1755 O O . ILE A 1 224 ? 7.717 6.490 7.895 1.00 89.44 224 ILE A O 1
ATOM 1759 N N . GLY A 1 225 ? 8.657 7.834 6.365 1.00 84.06 225 GLY A N 1
ATOM 1760 C CA . GLY A 1 225 ? 9.976 7.184 6.395 1.00 84.06 225 GLY A CA 1
ATOM 1761 C C . GLY A 1 225 ? 10.590 7.121 7.794 1.00 84.06 225 GLY A C 1
ATOM 1762 O O . GLY A 1 225 ? 11.057 6.068 8.220 1.00 84.06 225 GLY A O 1
ATOM 1763 N N . ASN A 1 226 ? 10.480 8.218 8.545 1.00 85.62 226 ASN A N 1
ATOM 1764 C CA . ASN A 1 226 ? 11.057 8.357 9.884 1.00 85.62 226 ASN A CA 1
ATOM 1765 C C . ASN A 1 226 ? 9.971 8.358 10.969 1.00 85.62 226 ASN A C 1
ATOM 1767 O O . ASN A 1 226 ? 10.084 9.066 11.966 1.00 85.62 226 ASN A O 1
ATOM 1771 N N . ALA A 1 227 ? 8.886 7.596 10.776 1.00 90.69 227 ALA A N 1
ATOM 1772 C CA . ALA A 1 227 ? 7.743 7.629 11.695 1.00 90.69 227 ALA A CA 1
ATOM 1773 C C . ALA A 1 227 ? 8.128 7.320 13.147 1.00 90.69 227 ALA A C 1
ATOM 1775 O O . ALA A 1 227 ? 7.513 7.835 14.067 1.00 90.69 227 ALA A O 1
ATOM 1776 N N . LEU A 1 228 ? 9.130 6.464 13.360 1.00 91.31 228 LEU A N 1
ATOM 1777 C CA . LEU A 1 228 ? 9.565 6.076 14.703 1.00 91.31 228 LEU A CA 1
ATOM 1778 C C . LEU A 1 228 ? 10.481 7.104 15.375 1.00 91.31 228 LEU A C 1
ATOM 1780 O O . LEU A 1 228 ? 10.655 7.031 16.587 1.00 91.31 228 LEU A O 1
ATOM 1784 N N . ASP A 1 229 ? 11.028 8.046 14.608 1.00 90.50 229 ASP A N 1
ATOM 1785 C CA . ASP A 1 229 ? 11.837 9.152 15.127 1.00 90.50 229 ASP A CA 1
ATOM 1786 C C . ASP A 1 229 ? 10.985 10.413 15.356 1.00 90.50 229 ASP A C 1
ATOM 1788 O O . ASP A 1 229 ? 11.431 11.354 16.008 1.00 90.50 229 ASP A O 1
ATOM 1792 N N . ASP A 1 230 ? 9.755 10.443 14.828 1.00 89.19 230 ASP A N 1
ATOM 1793 C CA . ASP A 1 230 ? 8.790 11.521 15.034 1.00 89.19 230 ASP A CA 1
ATOM 1794 C C . ASP A 1 230 ? 8.245 11.473 16.474 1.00 89.19 230 ASP A C 1
ATOM 1796 O O . ASP A 1 230 ? 7.519 10.530 16.809 1.00 89.19 230 ASP A O 1
ATOM 1800 N N . PRO A 1 231 ? 8.520 12.482 17.326 1.00 88.25 231 PRO A N 1
ATOM 1801 C CA . PRO A 1 231 ? 8.112 12.469 18.731 1.00 88.25 231 PRO A CA 1
ATOM 1802 C C . PRO A 1 231 ? 6.604 12.289 18.946 1.00 88.25 231 PRO A C 1
ATOM 1804 O O . PRO A 1 231 ? 6.200 11.667 19.925 1.00 88.25 231 PRO A O 1
ATOM 1807 N N . MET A 1 232 ? 5.770 12.782 18.022 1.00 88.69 232 MET A N 1
ATOM 1808 C CA . MET A 1 232 ? 4.311 12.654 18.112 1.00 88.69 232 MET A CA 1
ATOM 1809 C C . MET A 1 232 ? 3.850 11.213 17.908 1.00 88.69 232 MET A C 1
ATOM 1811 O O . MET A 1 232 ? 2.887 10.790 18.532 1.00 88.69 232 MET A O 1
ATOM 1815 N N . ILE A 1 233 ? 4.531 10.461 17.042 1.00 94.06 233 ILE A N 1
ATOM 1816 C CA . ILE A 1 233 ? 4.221 9.052 16.799 1.00 94.06 233 ILE A CA 1
ATOM 1817 C C . ILE A 1 233 ? 4.875 8.200 17.885 1.00 94.06 233 ILE A C 1
ATOM 1819 O O . ILE A 1 233 ? 4.202 7.381 18.505 1.00 94.06 233 ILE A O 1
ATOM 1823 N N . ALA A 1 234 ? 6.171 8.405 18.136 1.00 93.88 234 ALA A N 1
ATOM 1824 C CA . ALA A 1 234 ? 6.948 7.636 19.101 1.00 93.88 234 ALA A CA 1
ATOM 1825 C C . ALA A 1 234 ? 6.352 7.706 20.516 1.00 93.88 234 ALA A C 1
ATOM 1827 O O . ALA A 1 234 ? 6.285 6.681 21.195 1.00 93.88 234 ALA A O 1
ATOM 1828 N N . GLY A 1 235 ? 5.866 8.882 20.930 1.00 92.88 235 GLY A N 1
ATOM 1829 C CA . GLY A 1 235 ? 5.271 9.099 22.251 1.00 92.88 235 GLY A CA 1
ATOM 1830 C C . GLY A 1 235 ? 3.957 8.351 22.492 1.00 92.88 235 GLY A C 1
ATOM 1831 O O . GLY A 1 235 ? 3.627 8.075 23.639 1.00 92.88 235 GLY A O 1
ATOM 1832 N N . VAL A 1 236 ? 3.234 7.970 21.434 1.00 95.06 236 VAL A N 1
ATOM 1833 C CA . VAL A 1 236 ? 1.909 7.326 21.537 1.00 95.06 236 VAL A CA 1
ATOM 1834 C C . VAL A 1 236 ? 1.889 5.889 21.008 1.00 95.06 236 VAL A C 1
ATOM 1836 O O . VAL A 1 236 ? 0.828 5.272 20.903 1.00 95.06 236 VAL A O 1
ATOM 1839 N N . VAL A 1 237 ? 3.051 5.297 20.707 1.00 97.56 237 VAL A N 1
ATOM 1840 C CA . VAL A 1 237 ? 3.136 3.855 20.418 1.00 97.56 237 VAL A CA 1
ATOM 1841 C C . VAL A 1 237 ? 2.620 3.069 21.628 1.00 97.56 237 VAL A C 1
ATOM 1843 O O . VAL A 1 237 ? 2.977 3.352 22.768 1.00 97.56 237 VAL A O 1
ATOM 1846 N N . GLY A 1 238 ? 1.763 2.076 21.384 1.00 97.56 238 GLY A N 1
ATOM 1847 C CA . GLY A 1 238 ? 1.114 1.288 22.434 1.00 97.56 238 GLY A CA 1
ATOM 1848 C C . GLY A 1 238 ? -0.137 1.933 23.040 1.00 97.56 238 GLY A C 1
ATOM 1849 O O . GLY A 1 238 ? -0.769 1.305 23.886 1.00 97.56 238 GLY A O 1
ATOM 1850 N N . HIS A 1 239 ? -0.527 3.129 22.590 1.00 98.06 239 HIS A N 1
ATOM 1851 C CA . HIS A 1 239 ? -1.737 3.821 23.033 1.00 98.06 239 HIS A CA 1
ATOM 1852 C C . HIS A 1 239 ? -2.823 3.779 21.954 1.00 98.06 239 HIS A C 1
ATOM 1854 O O . HIS A 1 239 ? -2.570 3.485 20.780 1.00 98.06 239 HIS A O 1
ATOM 1860 N N . TYR A 1 240 ? -4.061 4.056 22.358 1.00 98.44 240 TYR A N 1
ATOM 1861 C CA . TYR A 1 240 ? -5.121 4.346 21.403 1.00 98.44 240 TYR A CA 1
ATOM 1862 C C . TYR A 1 240 ? -4.853 5.697 20.754 1.00 98.44 240 TYR A C 1
ATOM 1864 O O . TYR A 1 240 ? -4.502 6.656 21.435 1.00 98.44 240 TYR A O 1
ATOM 1872 N N . VAL A 1 241 ? -5.019 5.769 19.438 1.00 98.19 241 VAL A N 1
ATOM 1873 C CA . VAL A 1 241 ? -4.746 6.974 18.662 1.00 98.19 241 VAL A CA 1
ATOM 1874 C C . VAL A 1 241 ? -5.878 7.296 17.703 1.00 98.19 241 VAL A C 1
ATOM 1876 O O . VAL A 1 241 ? -6.561 6.401 17.200 1.00 98.19 241 VAL A O 1
ATOM 1879 N N . ARG A 1 242 ? -6.014 8.587 17.410 1.00 97.38 242 ARG A N 1
ATOM 1880 C CA . ARG A 1 242 ? -6.613 9.120 16.190 1.00 97.38 242 ARG A CA 1
ATOM 1881 C C . ARG A 1 242 ? -5.492 9.322 15.178 1.00 97.38 242 ARG A C 1
ATOM 1883 O O . ARG A 1 242 ? -4.525 10.022 15.467 1.00 97.38 242 ARG A O 1
ATOM 1890 N N . TYR A 1 243 ? -5.632 8.724 14.004 1.00 97.62 243 TYR A N 1
ATOM 1891 C CA . TYR A 1 243 ? -4.701 8.873 12.894 1.00 97.62 243 TYR A CA 1
ATOM 1892 C C . TYR A 1 243 ? -5.412 9.492 11.692 1.00 97.62 243 TYR A C 1
ATOM 1894 O O . TYR A 1 243 ? -6.419 8.965 11.223 1.00 97.62 243 TYR A O 1
ATOM 1902 N N . GLU A 1 244 ? -4.876 10.596 11.184 1.00 95.50 244 GLU A N 1
ATOM 1903 C CA . GLU A 1 244 ? -5.382 11.307 10.015 1.00 95.50 244 GLU A CA 1
ATOM 1904 C C . GLU A 1 244 ? -4.295 11.463 8.959 1.00 95.50 244 GLU A C 1
ATOM 1906 O O . GLU A 1 244 ? -3.140 11.769 9.265 1.00 95.50 244 GLU A O 1
ATOM 1911 N N . VAL A 1 245 ? -4.682 11.252 7.703 1.00 93.44 245 VAL A N 1
ATOM 1912 C CA . VAL A 1 245 ? -3.835 11.457 6.526 1.00 93.44 245 VAL A CA 1
ATOM 1913 C C . VAL A 1 245 ? -4.513 12.480 5.634 1.00 93.44 245 VAL A C 1
ATOM 1915 O O . VAL A 1 245 ? -5.660 12.287 5.236 1.00 93.44 245 VAL A O 1
ATOM 1918 N N . ALA A 1 246 ? -3.783 13.540 5.314 1.00 84.69 246 ALA A N 1
ATOM 1919 C CA . ALA A 1 246 ? -4.222 14.607 4.433 1.00 84.69 246 ALA A CA 1
ATOM 1920 C C . ALA A 1 246 ? -4.411 14.142 2.990 1.00 84.69 246 ALA A C 1
ATOM 1922 O O . ALA A 1 246 ? -3.777 13.186 2.523 1.00 84.69 246 ALA A O 1
ATOM 1923 N N . GLU A 1 247 ? -5.216 14.900 2.250 1.00 70.94 247 GLU A N 1
ATOM 1924 C CA . GLU A 1 247 ? -5.427 14.677 0.822 1.00 70.94 247 GLU A CA 1
ATOM 1925 C C . GLU A 1 247 ? -4.184 15.007 -0.013 1.00 70.94 247 GLU A C 1
ATOM 1927 O O . GLU A 1 247 ? -3.895 14.364 -1.028 1.00 70.94 247 GLU A O 1
ATOM 1932 N N . ASN A 1 248 ? -3.400 15.981 0.443 1.00 65.31 248 ASN A N 1
ATOM 1933 C CA . ASN A 1 248 ? -2.164 16.401 -0.196 1.00 65.31 248 ASN A CA 1
ATOM 1934 C C . ASN A 1 248 ? -1.095 16.779 0.845 1.00 65.31 248 ASN A C 1
ATOM 1936 O O . ASN A 1 248 ? -1.328 16.778 2.048 1.00 65.31 248 ASN A O 1
ATOM 1940 N N . ARG A 1 249 ? 0.124 17.065 0.378 1.00 65.62 249 ARG A N 1
ATOM 1941 C CA . ARG A 1 249 ? 1.256 17.411 1.254 1.00 65.62 249 ARG A CA 1
ATOM 1942 C C . ARG A 1 249 ? 1.270 18.864 1.728 1.00 65.62 249 ARG A C 1
ATOM 1944 O O . ARG A 1 249 ? 2.235 19.255 2.365 1.00 65.62 249 ARG A O 1
ATOM 1951 N N . GLU A 1 250 ? 0.292 19.672 1.358 1.00 68.31 250 GLU A N 1
ATOM 1952 C CA . GLU A 1 250 ? 0.239 21.097 1.702 1.00 68.31 250 GLU A CA 1
ATOM 1953 C C . GLU A 1 250 ? -0.801 21.368 2.789 1.00 68.31 250 GLU A C 1
ATOM 1955 O O . GLU A 1 250 ? -0.705 22.364 3.503 1.00 68.31 250 GLU A O 1
ATOM 1960 N N . GLU A 1 251 ? -1.760 20.456 2.945 1.00 77.44 251 GLU A N 1
ATOM 1961 C CA . GLU A 1 251 ? -2.756 20.490 4.000 1.00 77.44 251 GLU A CA 1
ATOM 1962 C C . GLU A 1 251 ? -2.098 20.396 5.380 1.00 77.44 251 GLU A C 1
ATOM 1964 O O . GLU A 1 251 ? -1.203 19.577 5.639 1.00 77.44 251 GLU A O 1
ATOM 1969 N N . ARG A 1 252 ? -2.562 21.283 6.261 1.00 82.44 252 ARG A N 1
ATOM 1970 C CA . ARG A 1 252 ? -2.068 21.454 7.620 1.00 82.44 252 ARG A CA 1
ATOM 1971 C C . ARG A 1 252 ? -3.150 21.061 8.603 1.00 82.44 252 ARG A C 1
ATOM 1973 O O . ARG A 1 252 ? -4.253 21.597 8.566 1.00 82.44 252 ARG A O 1
ATOM 1980 N N . PHE A 1 253 ? -2.797 20.179 9.521 1.00 86.19 253 PHE A N 1
ATOM 1981 C CA . PHE A 1 253 ? -3.578 19.910 10.711 1.00 86.19 253 PHE A CA 1
ATOM 1982 C C . PHE A 1 253 ? -3.111 20.836 11.825 1.00 86.19 253 PHE A C 1
ATOM 1984 O O . PHE A 1 253 ? -1.912 20.944 12.081 1.00 86.19 253 PHE A O 1
ATOM 1991 N N . SER A 1 254 ? -4.057 21.481 12.500 1.00 86.00 254 SER A N 1
ATOM 1992 C CA . SER A 1 254 ? -3.788 22.172 13.755 1.00 86.00 254 SER A CA 1
ATOM 1993 C C . SER A 1 254 ? -4.135 21.246 14.913 1.00 86.00 254 SER A C 1
ATOM 1995 O O . SER A 1 254 ? -5.211 20.642 14.934 1.00 86.00 254 SER A O 1
ATOM 1997 N N . TRP A 1 255 ? -3.219 21.118 15.866 1.00 84.88 255 TRP A N 1
ATOM 1998 C CA . TRP A 1 255 ? -3.419 20.327 17.071 1.00 84.88 255 TRP A CA 1
ATOM 1999 C C . TRP A 1 255 ? -2.861 21.058 18.284 1.00 84.88 255 TRP A C 1
ATOM 2001 O O . TRP A 1 255 ? -1.758 21.594 18.243 1.00 84.88 255 TRP A O 1
ATOM 2011 N N . THR A 1 256 ? -3.623 21.060 19.373 1.00 86.56 256 THR A N 1
ATOM 2012 C CA . THR A 1 256 ? -3.168 21.595 20.654 1.00 86.56 256 THR A CA 1
ATOM 2013 C C . THR A 1 256 ? -2.592 20.464 21.482 1.00 86.56 256 THR A C 1
ATOM 2015 O O . THR A 1 256 ? -3.306 19.514 21.809 1.00 86.56 256 THR A O 1
ATOM 2018 N N . ASN A 1 257 ? -1.323 20.590 21.855 1.00 82.12 257 ASN A N 1
ATOM 2019 C CA . ASN A 1 257 ? -0.686 19.657 22.764 1.00 82.12 257 ASN A CA 1
ATOM 2020 C C . ASN A 1 257 ? -1.404 19.697 24.127 1.00 82.12 257 ASN A C 1
ATOM 2022 O O . ASN A 1 257 ? -1.443 20.758 24.753 1.00 82.12 257 ASN A O 1
ATOM 2026 N N . PRO A 1 258 ? -1.996 18.584 24.596 1.00 80.62 258 PRO A N 1
ATOM 2027 C CA . PRO A 1 258 ? -2.783 18.580 25.824 1.00 80.62 258 PRO A CA 1
ATOM 2028 C C . PRO A 1 258 ? -1.926 18.793 27.079 1.00 80.62 258 PRO A C 1
ATOM 2030 O O . PRO A 1 258 ? -2.450 19.253 28.090 1.00 80.62 258 PRO A O 1
ATOM 2033 N N . GLU A 1 259 ? -0.623 18.500 27.024 1.00 80.88 259 GLU A N 1
ATOM 2034 C CA . GLU A 1 259 ? 0.303 18.692 28.144 1.00 80.88 259 GLU A CA 1
ATOM 2035 C C . GLU A 1 259 ? 0.796 20.139 28.240 1.00 80.88 259 GLU A C 1
ATOM 2037 O O . GLU A 1 259 ? 0.903 20.690 29.334 1.00 80.88 259 GLU A O 1
ATOM 2042 N N . THR A 1 260 ? 1.104 20.769 27.100 1.00 85.25 260 THR A N 1
ATOM 2043 C CA . THR A 1 260 ? 1.730 22.105 27.067 1.00 85.25 260 THR A CA 1
ATOM 2044 C C . THR A 1 260 ? 0.759 23.237 26.731 1.00 85.25 260 THR A C 1
ATOM 2046 O O . THR A 1 260 ? 1.076 24.403 26.957 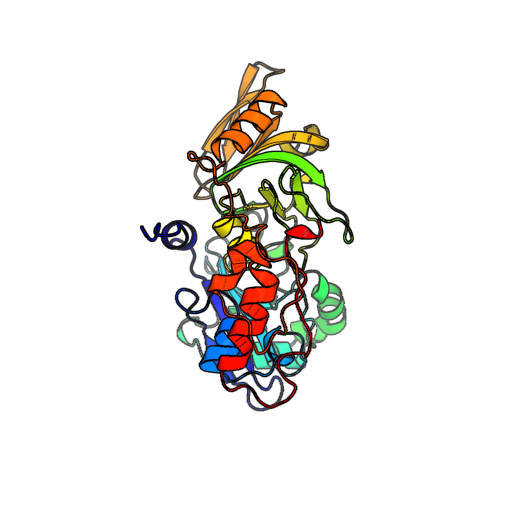1.00 85.25 260 THR A O 1
ATOM 2049 N N . GLY A 1 261 ? -0.413 22.923 26.173 1.00 87.44 261 GLY A N 1
ATOM 2050 C CA . GLY A 1 261 ? -1.388 23.894 25.669 1.00 87.44 261 GLY A CA 1
ATOM 2051 C C . GLY A 1 261 ? -0.956 24.620 24.388 1.00 87.44 261 GLY A C 1
ATOM 2052 O O . GLY A 1 261 ? -1.656 25.527 23.937 1.00 87.44 261 GLY A O 1
ATOM 2053 N N . VAL A 1 262 ? 0.186 24.252 23.798 1.00 87.00 262 VAL A N 1
ATOM 2054 C CA . VAL A 1 262 ? 0.726 24.889 22.591 1.00 87.00 262 VAL A CA 1
ATOM 2055 C C . VAL A 1 262 ? 0.018 24.351 21.351 1.00 87.00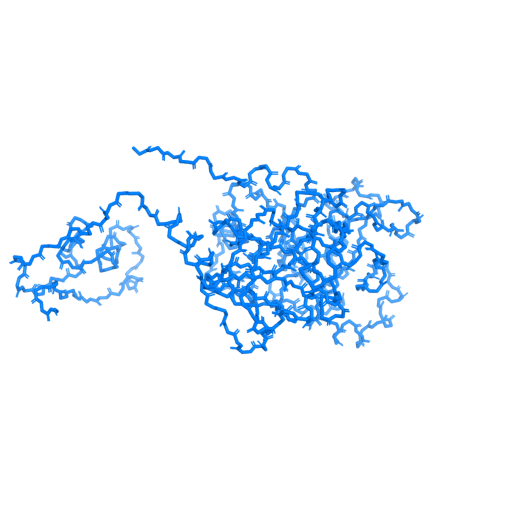 262 VAL A C 1
ATOM 2057 O O . VAL A 1 262 ? -0.166 23.144 21.206 1.00 87.00 262 VAL A O 1
ATOM 2060 N N . VAL A 1 263 ? -0.361 25.253 20.445 1.00 87.19 263 VAL A N 1
ATOM 2061 C CA . VAL A 1 263 ? -0.868 24.892 19.118 1.00 87.19 263 VAL A CA 1
ATOM 2062 C C . VAL A 1 263 ? 0.313 24.573 18.209 1.00 87.19 263 VAL A C 1
ATOM 2064 O O . VAL A 1 263 ? 1.160 25.429 17.955 1.00 87.19 263 VAL A O 1
ATOM 2067 N N . GLU A 1 264 ? 0.346 23.352 17.698 1.00 85.00 264 GLU A N 1
ATOM 2068 C CA . GLU A 1 264 ? 1.304 22.884 16.708 1.00 85.00 264 GLU A CA 1
ATOM 2069 C C . GLU A 1 264 ? 0.606 22.680 15.358 1.00 85.00 264 GLU A C 1
ATOM 2071 O O . GLU A 1 264 ? -0.554 22.263 15.282 1.00 85.00 264 GLU A O 1
ATOM 2076 N N . GLU A 1 265 ? 1.328 22.957 14.273 1.00 85.75 265 GLU A N 1
ATOM 2077 C CA . GLU A 1 265 ? 0.887 22.632 12.919 1.00 85.75 265 GLU A CA 1
ATOM 2078 C C . GLU A 1 265 ? 1.623 21.399 12.400 1.00 85.75 265 GLU A C 1
ATOM 2080 O O . GLU A 1 265 ? 2.849 21.304 12.482 1.00 85.75 265 GLU A O 1
ATOM 2085 N N . ARG A 1 266 ? 0.877 20.471 11.802 1.00 84.94 266 ARG A N 1
ATOM 2086 C CA . ARG A 1 266 ? 1.415 19.264 11.172 1.00 84.94 266 ARG A CA 1
ATOM 2087 C C . ARG A 1 266 ? 1.037 19.245 9.708 1.00 84.94 266 ARG A C 1
ATOM 2089 O O . ARG A 1 266 ? -0.114 19.469 9.359 1.00 84.94 266 ARG A O 1
ATOM 2096 N N . VAL A 1 267 ? 2.005 18.970 8.848 1.00 81.81 267 VAL A N 1
ATOM 2097 C CA . VAL A 1 267 ? 1.786 18.913 7.403 1.00 81.81 267 VAL A CA 1
ATOM 2098 C C . VAL A 1 267 ? 1.582 17.459 6.992 1.00 81.81 267 VAL A C 1
ATOM 2100 O O . VAL A 1 267 ? 2.418 16.606 7.282 1.00 81.81 267 VAL A O 1
ATOM 2103 N N . GLY A 1 268 ? 0.488 17.167 6.293 1.00 86.44 268 GLY A N 1
ATOM 2104 C CA . GLY A 1 268 ? 0.263 15.865 5.665 1.00 86.44 268 GLY A CA 1
ATOM 2105 C C . GLY A 1 268 ? -0.339 14.768 6.556 1.00 86.44 268 GLY A C 1
ATOM 2106 O O . GLY A 1 268 ? -1.090 13.939 6.048 1.00 86.44 268 GLY A O 1
ATOM 2107 N N . TYR A 1 269 ? -0.061 14.725 7.861 1.00 91.62 269 TYR A N 1
ATOM 2108 C CA . TYR A 1 269 ? -0.682 13.755 8.775 1.00 91.62 269 TYR A CA 1
ATOM 2109 C C . TYR A 1 269 ? -0.770 14.263 10.215 1.00 91.62 269 TYR A C 1
ATOM 2111 O O . TYR A 1 269 ? -0.026 15.160 10.614 1.00 91.62 269 TYR A O 1
ATOM 2119 N N . LEU A 1 270 ? -1.645 13.637 11.003 1.00 93.62 270 LEU A N 1
ATOM 2120 C CA . LEU A 1 270 ? -1.783 13.860 12.440 1.00 93.62 270 LEU A CA 1
ATOM 2121 C C . LEU A 1 270 ? -1.962 12.518 13.159 1.00 93.62 270 LEU A C 1
ATOM 2123 O O . LEU A 1 270 ? -2.801 11.714 12.758 1.00 93.62 270 LEU A O 1
ATOM 2127 N N . VAL A 1 271 ? -1.183 12.270 14.213 1.00 95.06 271 VAL A N 1
ATOM 2128 C CA . VAL A 1 271 ? -1.334 11.094 15.086 1.00 95.06 271 VAL A CA 1
ATOM 2129 C C . VAL A 1 271 ? -1.412 11.593 16.519 1.00 95.06 271 VAL A C 1
ATOM 2131 O O . VAL A 1 271 ? -0.445 12.134 17.031 1.00 95.06 271 VAL A O 1
ATOM 2134 N N . THR A 1 272 ? -2.560 11.453 17.167 1.00 94.69 272 THR A N 1
ATOM 2135 C CA . THR A 1 272 ? -2.763 11.954 18.535 1.00 94.69 272 THR A CA 1
ATOM 2136 C C . THR A 1 272 ? -3.361 10.865 19.395 1.00 94.69 272 THR A C 1
ATOM 2138 O O . THR A 1 272 ? -4.119 10.045 18.881 1.00 94.69 272 THR A O 1
ATOM 2141 N N . GLU A 1 273 ? -3.073 10.868 20.694 1.00 95.44 273 GLU A N 1
ATOM 2142 C CA . GLU A 1 273 ? -3.738 9.958 21.625 1.00 95.44 273 GLU A CA 1
ATOM 2143 C C . GLU A 1 273 ? -5.266 10.129 21.553 1.00 95.44 273 GLU A C 1
ATOM 2145 O O . GLU A 1 273 ? -5.780 11.224 21.309 1.00 95.44 273 GLU A O 1
ATOM 2150 N N . ALA A 1 274 ? -5.984 9.021 21.704 1.00 96.25 274 ALA A N 1
ATOM 2151 C CA . ALA A 1 274 ? -7.434 8.957 21.727 1.00 96.25 274 ALA A CA 1
ATOM 2152 C C . ALA A 1 274 ? -7.895 8.115 22.914 1.00 96.25 274 ALA A C 1
ATOM 2154 O O . ALA A 1 274 ? -7.263 7.142 23.321 1.00 96.25 274 ALA A O 1
ATOM 2155 N N . THR A 1 275 ? -9.056 8.453 23.447 1.00 96.44 275 THR A N 1
ATOM 2156 C CA . THR A 1 275 ? -9.699 7.689 24.509 1.00 96.44 275 THR A CA 1
ATOM 2157 C C . THR A 1 275 ? -10.332 6.409 23.962 1.00 96.44 275 THR A C 1
ATOM 2159 O O . THR A 1 275 ? -10.755 6.324 22.805 1.00 96.44 275 THR A O 1
ATOM 2162 N N . ALA A 1 276 ? -10.501 5.403 24.824 1.00 95.88 276 ALA A N 1
ATOM 2163 C CA . ALA A 1 276 ? -11.235 4.187 24.464 1.00 95.88 276 ALA A CA 1
ATOM 2164 C C . ALA A 1 276 ? -12.683 4.478 24.013 1.00 95.88 276 ALA A C 1
ATOM 2166 O O . ALA A 1 276 ? -13.229 3.750 23.182 1.00 95.88 276 ALA A O 1
ATOM 2167 N N . ALA A 1 277 ? -13.297 5.548 24.534 1.00 96.81 277 ALA A N 1
ATOM 2168 C CA . ALA A 1 277 ? -14.637 5.983 24.150 1.00 96.81 277 ALA A CA 1
ATOM 2169 C C . ALA A 1 277 ? -14.678 6.522 22.711 1.00 96.81 277 ALA A C 1
ATOM 2171 O O . ALA A 1 277 ? -15.576 6.153 21.957 1.00 96.81 277 ALA A O 1
ATOM 2172 N N . GLU A 1 278 ? -13.694 7.327 22.301 1.00 96.69 278 GLU A N 1
ATOM 2173 C CA . GLU A 1 278 ? -13.587 7.825 20.922 1.00 96.69 278 GLU A CA 1
ATOM 2174 C C . GLU A 1 278 ? -13.343 6.687 19.929 1.00 96.69 278 GLU A C 1
ATOM 2176 O O . GLU A 1 278 ? -14.009 6.612 18.896 1.00 96.69 278 GLU A O 1
ATOM 2181 N N . VAL A 1 279 ? -12.458 5.745 20.275 1.00 96.44 279 VAL A N 1
ATOM 2182 C CA . VAL A 1 279 ? -12.219 4.540 19.465 1.00 96.44 279 VAL A CA 1
ATOM 2183 C C . VAL A 1 279 ? -13.510 3.729 19.316 1.00 96.44 279 VAL A C 1
ATOM 2185 O O . VAL A 1 279 ? -13.886 3.340 18.208 1.00 96.44 279 VAL A O 1
ATOM 2188 N N . ALA A 1 280 ? -14.233 3.500 20.416 1.00 94.69 280 ALA A N 1
ATOM 2189 C CA . ALA A 1 280 ? -15.501 2.778 20.390 1.00 94.69 280 ALA A CA 1
ATOM 2190 C C . ALA A 1 280 ? -16.566 3.500 19.548 1.00 94.69 280 ALA A C 1
ATOM 2192 O O . ALA A 1 280 ? -17.249 2.847 18.757 1.00 94.69 280 ALA A O 1
ATOM 2193 N N . ALA A 1 281 ? -16.677 4.825 19.674 1.00 95.69 281 ALA A N 1
ATOM 2194 C CA . ALA A 1 281 ? -17.609 5.642 18.905 1.00 95.69 281 ALA A CA 1
ATOM 2195 C C . ALA A 1 281 ? -17.301 5.593 17.400 1.00 95.69 281 ALA A C 1
ATOM 2197 O O . ALA A 1 281 ? -18.208 5.356 16.602 1.00 95.69 281 ALA A O 1
ATOM 2198 N N . HIS A 1 282 ? -16.027 5.716 17.010 1.00 94.25 282 HIS A N 1
ATOM 2199 C CA . HIS A 1 282 ? -15.605 5.607 15.613 1.00 94.25 282 HIS A CA 1
ATOM 2200 C C . HIS A 1 282 ? -15.970 4.243 15.009 1.00 94.25 282 HIS A C 1
ATOM 2202 O O . HIS A 1 282 ? -16.539 4.166 13.920 1.00 94.25 282 HIS A O 1
ATOM 2208 N N . HIS A 1 283 ? -15.698 3.145 15.723 1.00 91.38 283 HIS A N 1
ATOM 2209 C CA . HIS A 1 283 ? -16.065 1.811 15.244 1.00 91.38 283 HIS A CA 1
ATOM 2210 C C . HIS A 1 283 ? -17.581 1.580 15.221 1.00 91.38 283 HIS A C 1
ATOM 2212 O O . HIS A 1 283 ? -18.067 0.888 14.327 1.00 91.38 283 HIS A O 1
ATOM 2218 N N . ALA A 1 284 ? -18.331 2.140 16.174 1.00 91.00 284 ALA A N 1
ATOM 2219 C CA . ALA A 1 284 ? -19.787 2.047 16.196 1.00 91.00 284 ALA A CA 1
ATOM 2220 C C . ALA A 1 284 ? -20.420 2.772 14.999 1.00 91.00 284 ALA A C 1
ATOM 2222 O O . ALA A 1 284 ? -21.294 2.201 14.357 1.00 91.00 284 ALA A O 1
ATOM 2223 N N . ALA A 1 285 ? -19.922 3.960 14.641 1.00 90.19 285 ALA A N 1
ATOM 2224 C CA . ALA A 1 285 ? -20.406 4.746 13.501 1.00 90.19 285 ALA A CA 1
ATOM 2225 C C . ALA A 1 285 ? -20.188 4.067 12.135 1.00 90.19 285 ALA A C 1
ATOM 2227 O O . ALA A 1 285 ? -20.829 4.421 11.151 1.00 90.19 285 ALA A O 1
ATOM 2228 N N . ARG A 1 286 ? -19.279 3.086 12.060 1.00 84.88 286 ARG A N 1
ATOM 2229 C CA . ARG A 1 286 ? -19.008 2.301 10.844 1.00 84.88 286 ARG A CA 1
ATOM 2230 C C . ARG A 1 286 ? -19.889 1.059 10.711 1.00 84.88 286 ARG A C 1
ATOM 2232 O O . ARG A 1 286 ? -19.809 0.373 9.691 1.00 84.88 286 ARG A O 1
ATOM 2239 N N . ARG A 1 287 ? -20.674 0.720 11.737 1.00 85.00 287 ARG A N 1
ATOM 2240 C CA . ARG A 1 287 ? -21.619 -0.398 11.660 1.00 85.00 287 ARG A CA 1
ATOM 2241 C C . ARG A 1 287 ? -22.781 -0.029 10.732 1.00 85.00 287 ARG A C 1
ATOM 2243 O O . ARG A 1 287 ? -23.112 1.150 10.635 1.00 85.00 287 ARG A O 1
ATOM 2250 N N . PRO A 1 288 ? -23.396 -1.010 10.048 1.00 84.19 288 PRO A N 1
ATOM 2251 C CA . PRO A 1 288 ? -24.652 -0.779 9.344 1.00 84.19 288 PRO A CA 1
ATOM 2252 C C . PRO A 1 288 ? -25.686 -0.133 10.278 1.00 84.19 288 PRO A C 1
ATOM 2254 O O . PRO A 1 288 ? -25.797 -0.537 11.434 1.00 84.19 288 PRO A O 1
ATOM 2257 N N . GLU A 1 289 ? -26.408 0.874 9.779 1.00 84.88 289 GLU A N 1
ATOM 2258 C CA . GLU A 1 289 ? -27.476 1.552 10.535 1.00 84.88 289 GLU A CA 1
ATOM 2259 C C . GLU A 1 289 ? -28.647 0.607 10.817 1.00 84.88 289 GLU A C 1
ATOM 2261 O O . GLU A 1 289 ? -29.268 0.670 11.875 1.00 84.88 289 GLU A O 1
ATOM 2266 N N . GLU A 1 290 ? -28.920 -0.289 9.871 1.00 87.12 290 GLU A N 1
ATOM 2267 C CA . GLU A 1 290 ? -29.930 -1.327 10.002 1.00 87.12 290 GLU A CA 1
ATOM 2268 C C . GLU A 1 290 ? -29.299 -2.602 10.555 1.00 87.12 290 GLU A C 1
ATOM 2270 O O . GLU A 1 290 ? -28.270 -3.079 10.063 1.00 87.12 290 GLU A O 1
ATOM 2275 N N . GLU A 1 291 ? -29.942 -3.174 11.570 1.00 85.31 291 GLU A N 1
ATOM 2276 C CA . GLU A 1 291 ? -29.575 -4.489 12.069 1.00 85.31 291 GLU A CA 1
ATOM 2277 C C . GLU A 1 291 ? -29.740 -5.519 10.948 1.00 85.31 291 GLU A C 1
ATOM 2279 O O . GLU A 1 291 ? -30.802 -5.658 10.344 1.00 85.31 291 GLU A O 1
ATOM 2284 N N . GLN A 1 292 ? -28.661 -6.240 10.655 1.00 81.75 292 GLN A N 1
ATOM 2285 C CA . GLN A 1 292 ? -28.676 -7.299 9.659 1.00 81.75 292 GLN A CA 1
ATOM 2286 C C . GLN A 1 292 ? -28.785 -8.637 10.372 1.00 81.75 292 GLN A C 1
ATOM 2288 O O . GLN A 1 292 ? -27.821 -9.109 10.977 1.00 81.75 292 GLN A O 1
ATOM 2293 N N . THR A 1 293 ? -29.950 -9.269 10.277 1.00 82.56 293 THR A N 1
ATOM 2294 C CA . THR A 1 293 ? -30.108 -10.672 10.653 1.00 82.56 293 THR A CA 1
ATOM 2295 C C . THR A 1 293 ? -29.964 -11.506 9.386 1.00 82.56 293 THR A C 1
ATOM 2297 O O . THR A 1 293 ? -30.831 -11.413 8.513 1.00 82.56 293 THR A O 1
ATOM 2300 N N . PRO A 1 294 ? -28.879 -12.287 9.221 1.00 81.44 294 PRO A N 1
ATOM 2301 C CA . PRO A 1 294 ? -28.818 -13.219 8.109 1.00 81.44 294 PRO A CA 1
ATOM 2302 C C . PRO A 1 294 ? -30.007 -14.184 8.231 1.00 81.44 294 PRO A C 1
ATOM 2304 O O . PRO A 1 294 ? -30.288 -14.644 9.346 1.00 81.44 294 PRO A O 1
ATOM 2307 N N . PRO A 1 295 ? -30.720 -14.475 7.129 1.00 88.00 295 PRO A N 1
ATOM 2308 C CA . PRO A 1 295 ? -31.752 -15.495 7.142 1.00 88.00 295 PRO A CA 1
ATOM 2309 C C . PRO A 1 295 ? -31.188 -16.797 7.711 1.00 88.00 295 PRO A C 1
ATOM 2311 O O . PRO A 1 295 ? -30.047 -17.174 7.429 1.00 88.00 295 PRO A O 1
ATOM 2314 N N . ARG A 1 296 ? -31.978 -17.444 8.563 1.00 91.06 296 ARG A N 1
ATOM 2315 C CA . ARG A 1 296 ? -31.597 -18.689 9.220 1.00 91.06 296 ARG A CA 1
ATOM 2316 C C . ARG A 1 296 ? -32.772 -19.645 9.186 1.00 91.06 296 ARG A C 1
ATOM 2318 O O . ARG A 1 296 ? -33.653 -19.580 10.044 1.00 91.06 296 ARG A O 1
ATOM 2325 N N . ASP A 1 297 ? -32.755 -20.519 8.198 1.00 94.88 297 ASP A N 1
ATOM 2326 C CA . ASP A 1 297 ? -33.684 -21.624 8.066 1.00 94.88 297 ASP A CA 1
ATOM 2327 C C . ASP A 1 297 ? -33.153 -22.840 8.840 1.00 94.88 297 ASP A C 1
ATOM 2329 O O . ASP A 1 297 ? -32.050 -23.330 8.601 1.00 94.88 297 ASP A O 1
ATOM 2333 N N . LEU A 1 298 ? -33.933 -23.288 9.825 1.00 96.06 298 LEU A N 1
ATOM 2334 C CA . LEU A 1 298 ? -33.639 -24.464 10.651 1.00 96.06 298 LEU A CA 1
ATOM 2335 C C . LEU A 1 298 ? -34.559 -25.646 10.317 1.00 96.06 298 LEU A C 1
ATOM 2337 O O . LEU A 1 298 ? -34.585 -26.625 11.060 1.00 96.06 298 LEU A O 1
ATOM 2341 N N . THR A 1 299 ? -35.368 -25.536 9.262 1.00 96.81 299 THR A N 1
ATOM 2342 C CA . THR A 1 299 ? -36.304 -26.592 8.858 1.00 96.81 299 THR A CA 1
ATOM 2343 C C . THR A 1 299 ? -35.606 -27.730 8.114 1.00 96.81 299 THR A C 1
ATOM 2345 O O . THR A 1 299 ? -36.060 -28.873 8.177 1.00 96.81 299 THR A O 1
ATOM 2348 N N . GLU A 1 300 ? -34.456 -27.447 7.502 1.00 96.38 300 GLU A N 1
ATOM 2349 C CA . GLU A 1 300 ? -33.566 -28.444 6.913 1.00 96.38 300 GLU A CA 1
ATOM 2350 C C . GLU A 1 300 ? -32.848 -29.236 8.012 1.00 96.38 300 GLU A C 1
ATOM 2352 O O . GLU A 1 300 ? -32.050 -28.699 8.780 1.00 96.38 300 GLU A O 1
ATOM 2357 N N . THR A 1 301 ? -33.135 -30.535 8.091 1.00 97.06 301 THR A N 1
ATOM 2358 C CA . THR A 1 301 ? -32.644 -31.431 9.159 1.00 97.06 301 THR A CA 1
ATOM 2359 C C . THR A 1 301 ? -31.789 -32.580 8.630 1.00 97.06 301 THR A C 1
ATOM 2361 O O . THR A 1 301 ? -31.397 -33.468 9.385 1.00 97.06 301 THR A O 1
ATOM 2364 N N . THR A 1 302 ? -31.473 -32.574 7.337 1.00 96.75 302 THR A N 1
ATOM 2365 C CA . THR A 1 302 ? -30.633 -33.576 6.677 1.00 96.75 302 THR A CA 1
ATOM 2366 C C . THR A 1 302 ? -29.514 -32.899 5.904 1.00 96.75 302 THR A C 1
ATOM 2368 O O . THR A 1 302 ? -29.624 -31.736 5.522 1.00 96.75 302 THR A O 1
ATOM 2371 N N . TYR A 1 303 ? -28.418 -33.621 5.677 1.00 95.88 303 TYR A N 1
ATOM 2372 C CA . TYR A 1 303 ? -27.374 -33.138 4.780 1.00 95.88 303 TYR A CA 1
ATOM 2373 C C . TYR A 1 303 ? -27.913 -33.006 3.348 1.00 95.88 303 TYR A C 1
ATOM 2375 O O . TYR A 1 303 ? -28.874 -33.686 2.981 1.00 95.88 303 TYR A O 1
ATOM 2383 N N . LYS A 1 304 ? -27.276 -32.150 2.547 1.00 96.81 304 LYS A N 1
ATOM 2384 C CA . LYS A 1 304 ? -27.594 -31.969 1.128 1.00 96.81 304 LYS A CA 1
ATOM 2385 C C . LYS A 1 304 ? -26.325 -32.077 0.298 1.00 96.81 304 LYS A C 1
ATOM 2387 O O . LYS A 1 304 ? -25.330 -31.422 0.622 1.00 96.81 304 LYS A O 1
ATOM 2392 N N . ASP A 1 305 ? -26.345 -32.912 -0.733 1.00 96.94 305 ASP A N 1
ATOM 2393 C CA . ASP A 1 305 ? -25.210 -33.059 -1.642 1.00 96.94 305 ASP A CA 1
ATOM 2394 C C . ASP A 1 305 ? -24.990 -31.762 -2.429 1.00 96.94 305 ASP A C 1
ATOM 2396 O O . ASP A 1 305 ? -25.932 -31.030 -2.739 1.00 96.94 305 ASP A O 1
ATOM 2400 N N . LEU A 1 306 ? -23.727 -31.453 -2.744 1.00 95.88 306 LEU A N 1
ATOM 2401 C CA . LEU A 1 306 ? -23.390 -30.235 -3.488 1.00 95.88 306 LEU A CA 1
ATOM 2402 C C . LEU A 1 306 ? -24.011 -30.212 -4.894 1.00 95.88 306 LEU A C 1
ATOM 2404 O O . LEU A 1 306 ? -24.196 -29.124 -5.427 1.00 95.88 306 LEU A O 1
ATOM 2408 N N . ASP A 1 307 ? -24.322 -31.374 -5.477 1.00 93.94 307 ASP A N 1
ATOM 2409 C CA . ASP A 1 307 ? -25.012 -31.495 -6.772 1.00 93.94 307 ASP A CA 1
ATOM 2410 C C . ASP A 1 307 ? -26.482 -31.073 -6.723 1.00 93.94 307 ASP A C 1
ATOM 2412 O O . ASP A 1 307 ? -27.022 -30.601 -7.719 1.00 93.94 307 ASP A O 1
ATOM 2416 N N . ASP A 1 308 ? -27.123 -31.218 -5.564 1.00 94.31 308 ASP A N 1
ATOM 2417 C CA . ASP A 1 308 ? -28.551 -30.941 -5.400 1.00 94.31 308 ASP A CA 1
ATOM 2418 C C . ASP A 1 308 ? -28.810 -29.549 -4.806 1.00 94.31 308 ASP A C 1
ATOM 2420 O O . ASP A 1 308 ? -29.961 -29.132 -4.638 1.00 94.31 308 ASP A O 1
ATOM 2424 N N . MET A 1 309 ? -27.748 -28.830 -4.437 1.00 95.12 309 MET A N 1
ATOM 2425 C CA . MET A 1 309 ? -27.818 -27.547 -3.751 1.00 95.12 309 MET A CA 1
ATOM 2426 C C . MET A 1 309 ? -27.701 -26.369 -4.729 1.00 95.12 309 MET A C 1
ATOM 2428 O O . MET A 1 309 ? -26.893 -26.368 -5.650 1.00 95.12 309 MET A O 1
ATOM 2432 N N . ALA A 1 310 ? -28.473 -25.317 -4.484 1.00 93.44 310 ALA A N 1
ATOM 2433 C CA . ALA A 1 310 ? -28.460 -24.063 -5.224 1.00 93.44 310 ALA A CA 1
ATOM 2434 C C . ALA A 1 310 ? -28.085 -22.889 -4.308 1.00 93.44 310 ALA A C 1
ATOM 2436 O O . ALA A 1 310 ? -28.080 -22.999 -3.081 1.00 93.44 310 ALA A O 1
ATOM 2437 N N . PHE A 1 311 ? -27.830 -21.710 -4.890 1.00 94.56 311 PHE A N 1
ATOM 2438 C CA . PHE A 1 311 ? -27.548 -20.510 -4.092 1.00 94.56 311 PHE A CA 1
ATOM 2439 C C . PHE A 1 311 ? -28.685 -20.161 -3.115 1.00 94.56 311 PHE A C 1
ATOM 2441 O O . PHE A 1 311 ? -28.422 -19.663 -2.026 1.00 94.56 311 PHE A O 1
ATOM 2448 N N . ALA A 1 312 ? -29.937 -20.458 -3.482 1.00 94.12 312 ALA A N 1
ATOM 2449 C CA . ALA A 1 312 ? -31.114 -20.218 -2.646 1.00 94.12 312 ALA A CA 1
ATOM 2450 C C . ALA A 1 312 ? -31.117 -21.026 -1.333 1.00 94.12 312 ALA A C 1
ATOM 2452 O O . ALA A 1 312 ? -31.780 -20.627 -0.383 1.00 94.12 312 ALA A O 1
ATOM 2453 N N . ASP A 1 313 ? -30.340 -22.109 -1.247 1.00 94.75 313 ASP A N 1
ATOM 2454 C CA . ASP A 1 313 ? -30.188 -22.897 -0.019 1.00 94.75 313 ASP A CA 1
ATOM 2455 C C . ASP A 1 313 ? -29.239 -22.226 1.000 1.00 94.75 313 ASP A C 1
ATOM 2457 O O . ASP A 1 313 ? -28.979 -22.764 2.080 1.00 94.75 313 ASP A O 1
ATOM 2461 N N . SER A 1 314 ? -28.693 -21.038 0.693 1.00 96.06 314 SER A N 1
ATOM 2462 C CA . SER A 1 314 ? -27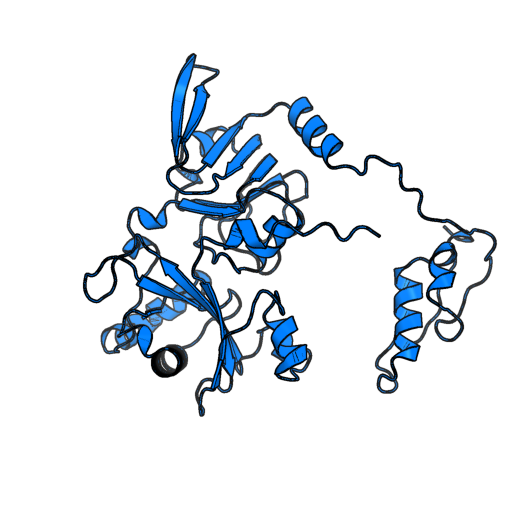.758 -20.321 1.572 1.00 96.06 314 SER A CA 1
ATOM 2463 C C . SER A 1 314 ? -28.310 -20.038 2.963 1.00 96.06 314 SER A C 1
ATOM 2465 O O . SER A 1 314 ? -27.532 -19.918 3.910 1.00 96.06 314 SER A O 1
ATOM 2467 N N . ASP A 1 315 ? -29.629 -19.940 3.081 1.00 96.38 315 ASP A N 1
ATOM 2468 C CA . ASP A 1 315 ? -30.319 -19.596 4.320 1.00 96.38 315 ASP A CA 1
ATOM 2469 C C . ASP A 1 315 ? -30.372 -20.781 5.295 1.00 96.38 315 ASP A C 1
ATOM 2471 O O . ASP A 1 315 ? -30.516 -20.567 6.497 1.00 96.38 315 ASP A O 1
ATOM 2475 N N . ALA A 1 316 ? -30.188 -22.010 4.799 1.00 96.62 316 ALA A N 1
ATOM 2476 C CA . ALA A 1 316 ? -30.111 -23.233 5.598 1.00 96.62 316 ALA A CA 1
ATOM 2477 C C . ALA A 1 316 ? -28.678 -23.780 5.724 1.00 96.62 316 ALA A C 1
ATOM 2479 O O . ALA A 1 316 ? -28.333 -24.349 6.755 1.00 96.62 316 ALA A O 1
ATOM 2480 N N . PHE A 1 317 ? -27.827 -23.612 4.704 1.00 96.06 317 PHE A N 1
ATOM 2481 C CA . PHE A 1 317 ? -26.499 -24.256 4.632 1.00 96.06 317 PHE A CA 1
ATOM 2482 C C . PHE A 1 317 ? -25.322 -23.267 4.603 1.00 96.06 317 PHE A C 1
ATOM 2484 O O . PHE A 1 317 ? -24.151 -23.654 4.651 1.00 96.06 317 PHE A O 1
ATOM 2491 N N . GLY A 1 318 ? -25.610 -21.969 4.529 1.00 94.44 318 GLY A N 1
ATOM 2492 C CA . GLY A 1 318 ? -24.621 -20.902 4.478 1.00 94.44 318 GLY A CA 1
ATOM 2493 C C . GLY A 1 318 ? -24.065 -20.617 3.084 1.00 94.44 318 GLY A C 1
ATOM 2494 O O . GLY A 1 318 ? -23.853 -21.490 2.242 1.00 94.44 318 GLY A O 1
ATOM 2495 N N . VAL A 1 319 ? -23.735 -19.342 2.863 1.00 94.25 319 VAL A N 1
ATOM 2496 C CA . VAL A 1 319 ? -23.288 -18.816 1.561 1.00 94.25 319 VAL A CA 1
ATOM 2497 C C . VAL A 1 319 ? -22.023 -19.478 1.013 1.00 94.25 319 VAL A C 1
ATOM 2499 O O . VAL A 1 319 ? -21.813 -19.479 -0.195 1.00 94.25 319 VAL A O 1
ATOM 2502 N N . LYS A 1 320 ? -21.147 -20.034 1.858 1.00 94.12 320 LYS A N 1
ATOM 2503 C CA . LYS A 1 320 ? -19.930 -20.709 1.376 1.00 94.12 320 LYS A CA 1
ATOM 2504 C C . LYS A 1 320 ? -20.271 -22.007 0.654 1.00 94.12 320 LYS A C 1
ATOM 2506 O O . LYS A 1 320 ? -19.813 -22.196 -0.467 1.00 94.12 320 LYS A O 1
ATOM 2511 N N . ALA A 1 321 ? -21.075 -22.862 1.283 1.00 95.38 321 ALA A N 1
ATOM 2512 C CA . ALA A 1 321 ? -21.490 -24.129 0.702 1.00 95.38 321 ALA A CA 1
ATOM 2513 C C . ALA A 1 321 ? -22.322 -23.878 -0.565 1.00 95.38 321 ALA A C 1
ATOM 2515 O O . ALA A 1 321 ? -21.983 -24.387 -1.632 1.00 95.38 321 ALA A O 1
ATOM 2516 N N . ALA A 1 322 ? -23.311 -22.985 -0.471 1.00 95.50 322 ALA A N 1
ATOM 2517 C CA . ALA A 1 322 ? -24.178 -22.590 -1.579 1.00 95.50 322 ALA A CA 1
ATOM 2518 C C . ALA A 1 322 ? -23.397 -22.045 -2.797 1.00 95.50 322 ALA A C 1
ATOM 2520 O O . ALA A 1 322 ? -23.687 -22.407 -3.937 1.00 95.50 322 ALA A O 1
ATOM 2521 N N . ASN A 1 323 ? -22.349 -21.233 -2.581 1.00 96.25 323 ASN A N 1
ATOM 2522 C CA . ASN A 1 323 ? -21.470 -20.772 -3.665 1.00 96.25 323 ASN A CA 1
ATOM 2523 C C . ASN A 1 323 ? -20.647 -21.909 -4.287 1.00 96.25 323 ASN A C 1
ATOM 2525 O O . ASN A 1 323 ? -20.461 -21.918 -5.500 1.00 96.25 323 ASN A O 1
ATOM 2529 N N . VAL A 1 324 ? -20.145 -22.860 -3.489 1.00 96.12 324 VAL A N 1
ATOM 2530 C CA . VAL A 1 324 ? -19.409 -24.020 -4.023 1.00 96.12 324 VAL A CA 1
ATOM 2531 C C . VAL A 1 324 ? -20.310 -24.889 -4.894 1.00 96.12 324 VAL A C 1
ATOM 2533 O O . VAL A 1 324 ? -19.880 -25.275 -5.978 1.00 96.12 324 VAL A O 1
ATOM 2536 N N . ALA A 1 325 ? -21.550 -25.132 -4.471 1.00 95.50 325 ALA A N 1
ATOM 2537 C CA . ALA A 1 325 ? -22.535 -25.835 -5.288 1.00 95.50 325 ALA A CA 1
ATOM 2538 C C . ALA A 1 325 ? -22.859 -25.072 -6.577 1.00 95.50 325 ALA A C 1
ATOM 2540 O O . ALA A 1 325 ? -22.744 -25.629 -7.659 1.00 95.50 325 ALA A O 1
ATOM 2541 N N . THR A 1 326 ? -23.103 -23.760 -6.490 1.00 95.25 326 THR A N 1
ATOM 2542 C CA . THR A 1 326 ? -23.376 -22.915 -7.671 1.00 95.25 326 THR A CA 1
ATOM 2543 C C . THR A 1 326 ? -22.245 -22.968 -8.711 1.00 95.25 326 THR A C 1
ATOM 2545 O O . THR A 1 326 ? -22.498 -22.920 -9.911 1.00 95.25 326 THR A O 1
ATOM 2548 N N . MET A 1 327 ? -20.980 -23.096 -8.285 1.00 95.06 327 MET A N 1
ATOM 2549 C CA . MET A 1 327 ? -19.850 -23.233 -9.216 1.00 95.06 327 MET A CA 1
ATOM 2550 C C . MET A 1 327 ? -19.893 -24.524 -10.050 1.00 95.06 327 MET A C 1
ATOM 2552 O O . MET A 1 327 ? -19.221 -24.576 -11.082 1.00 95.06 327 MET A O 1
ATOM 2556 N N . ARG A 1 328 ? -20.644 -25.558 -9.639 1.00 90.94 328 ARG A N 1
ATOM 2557 C CA . ARG A 1 328 ? -20.802 -26.800 -10.418 1.00 90.94 328 ARG A CA 1
ATOM 2558 C C . ARG A 1 328 ? -21.518 -26.553 -11.748 1.00 90.94 328 ARG A C 1
ATOM 2560 O O . ARG A 1 328 ? -21.181 -27.195 -12.739 1.00 90.94 328 ARG A O 1
ATOM 2567 N N . ASP A 1 329 ? -22.369 -25.532 -11.810 1.00 90.12 329 ASP A N 1
ATOM 2568 C CA . ASP A 1 329 ? -23.123 -25.167 -13.014 1.00 90.12 329 ASP A CA 1
ATOM 2569 C C . ASP A 1 329 ? -22.316 -24.335 -14.025 1.00 90.12 329 ASP A C 1
ATOM 2571 O O . ASP A 1 329 ? -22.794 -24.024 -15.115 1.00 90.12 329 ASP A O 1
ATOM 2575 N N . PHE A 1 330 ? -21.076 -23.951 -13.700 1.00 93.31 330 PHE A N 1
ATOM 2576 C CA . PHE A 1 330 ? -20.274 -23.054 -14.546 1.00 93.31 330 PHE A CA 1
ATOM 2577 C C . PHE A 1 330 ? -19.567 -23.769 -15.708 1.00 93.31 330 PHE A C 1
ATOM 2579 O O . PHE A 1 330 ? -18.851 -23.129 -16.478 1.00 93.31 330 PHE A O 1
ATOM 2586 N N . GLY A 1 331 ? -19.748 -25.086 -15.850 1.00 91.62 331 GLY A N 1
ATOM 2587 C CA . GLY A 1 331 ? -19.151 -25.866 -16.938 1.00 91.62 331 GLY A CA 1
ATOM 2588 C C . GLY A 1 331 ? -17.638 -26.058 -16.805 1.00 91.62 331 GLY A C 1
ATOM 2589 O O . GLY A 1 331 ? -16.942 -26.220 -17.808 1.00 91.62 331 GLY A O 1
ATOM 2590 N N . PHE A 1 332 ? -17.106 -26.021 -15.580 1.00 91.56 332 PHE A N 1
ATOM 2591 C CA . PHE A 1 332 ? -15.701 -26.338 -15.340 1.00 91.56 332 PHE A CA 1
ATOM 2592 C C . PHE A 1 332 ? -15.393 -27.806 -15.659 1.00 91.56 332 PHE A C 1
ATOM 2594 O O . PHE A 1 332 ? -16.256 -28.678 -15.577 1.00 91.56 332 PHE A O 1
ATOM 2601 N N . ALA A 1 333 ? -14.132 -28.091 -15.995 1.00 92.81 333 ALA A N 1
ATOM 2602 C CA . ALA A 1 333 ? -13.682 -29.458 -16.231 1.00 92.81 333 ALA A CA 1
ATOM 2603 C C . ALA A 1 333 ? -13.953 -30.352 -15.008 1.00 92.81 333 ALA A C 1
ATOM 2605 O O . ALA A 1 333 ? -13.826 -29.902 -13.861 1.00 92.81 333 ALA A O 1
ATOM 2606 N N . ALA A 1 334 ? -14.283 -31.622 -15.255 1.00 87.94 334 ALA A N 1
ATOM 2607 C CA . ALA A 1 334 ? -14.549 -32.596 -14.199 1.00 87.94 334 ALA A CA 1
ATOM 2608 C C . ALA A 1 334 ? -13.407 -32.627 -13.164 1.00 87.94 334 ALA A C 1
ATOM 2610 O O . ALA A 1 334 ? -12.230 -32.626 -13.526 1.00 87.94 334 ALA A O 1
ATOM 2611 N N . GLY A 1 335 ? -13.763 -32.616 -11.877 1.00 89.44 335 GLY A N 1
ATOM 2612 C CA . GLY A 1 335 ? -12.811 -32.560 -10.761 1.00 89.44 335 GLY A CA 1
ATOM 2613 C C . GLY A 1 335 ? -12.319 -31.157 -10.374 1.00 89.44 335 GLY A C 1
ATOM 2614 O O . GLY A 1 335 ? -11.557 -31.034 -9.419 1.00 89.44 335 GLY A O 1
ATOM 2615 N N . THR A 1 336 ? -12.744 -30.087 -11.064 1.00 93.19 336 THR A N 1
ATOM 2616 C CA . THR A 1 336 ? -12.385 -28.703 -10.680 1.00 93.19 336 THR A CA 1
ATOM 2617 C C . THR A 1 336 ? -13.083 -28.259 -9.394 1.00 93.19 336 THR A C 1
ATOM 2619 O O . THR A 1 336 ? -12.471 -27.601 -8.550 1.00 93.19 336 THR A O 1
ATOM 2622 N N . VAL A 1 337 ? -14.370 -28.590 -9.260 1.00 93.56 337 VAL A N 1
ATOM 2623 C CA . VAL A 1 337 ? -15.165 -28.332 -8.056 1.00 93.56 337 VAL A CA 1
ATOM 2624 C C . VAL A 1 337 ? -15.182 -29.625 -7.234 1.00 93.56 337 VAL A C 1
ATOM 2626 O O . VAL A 1 337 ? -15.475 -30.675 -7.802 1.00 93.56 337 VAL A O 1
ATOM 2629 N N . PRO A 1 338 ? -14.837 -29.587 -5.936 1.00 91.69 338 PRO A N 1
ATOM 2630 C CA . PRO A 1 338 ? -14.752 -30.790 -5.112 1.00 91.69 338 PRO A CA 1
ATOM 2631 C C . PRO A 1 338 ? -16.127 -31.417 -4.868 1.00 91.69 338 PRO A C 1
ATOM 2633 O O . PRO A 1 338 ? -17.123 -30.697 -4.769 1.00 91.69 338 PRO A O 1
ATOM 2636 N N . ASP A 1 339 ? -16.158 -32.743 -4.728 1.00 92.75 339 ASP A N 1
ATOM 2637 C CA . ASP A 1 339 ? -17.304 -33.517 -4.229 1.00 92.75 339 ASP A CA 1
ATOM 2638 C C . ASP A 1 339 ? -17.553 -33.291 -2.743 1.00 92.75 339 ASP A C 1
ATOM 2640 O O . ASP A 1 339 ? -16.645 -32.938 -1.986 1.00 92.75 339 ASP A O 1
ATOM 2644 N N . GLY A 1 340 ? -18.805 -33.486 -2.331 1.00 94.44 340 GLY A N 1
ATOM 2645 C CA . GLY A 1 340 ? -19.197 -33.396 -0.935 1.00 94.44 340 GLY A CA 1
ATOM 2646 C C . GLY A 1 340 ? -20.662 -33.041 -0.733 1.00 94.44 340 GLY A C 1
ATOM 2647 O O . GLY A 1 340 ? -21.460 -33.008 -1.668 1.00 94.44 340 GLY A O 1
ATOM 2648 N N . TYR A 1 341 ? -20.967 -32.733 0.520 1.00 96.56 341 TYR A N 1
ATOM 2649 C CA . TYR A 1 341 ? -22.279 -32.332 1.003 1.00 96.56 341 TYR A CA 1
ATOM 2650 C C . TYR A 1 341 ? -22.140 -31.212 2.036 1.00 96.56 341 TYR A C 1
ATOM 2652 O O . TYR A 1 341 ? -21.060 -30.978 2.589 1.00 96.56 341 TYR A O 1
ATOM 2660 N N . ALA A 1 342 ? -23.245 -30.531 2.315 1.00 96.88 342 ALA A N 1
ATOM 2661 C CA . ALA A 1 342 ? -23.355 -29.530 3.363 1.00 96.88 342 ALA A CA 1
ATOM 2662 C C . ALA A 1 342 ? -24.260 -30.032 4.495 1.00 96.88 342 ALA A C 1
ATOM 2664 O O . ALA A 1 342 ? -25.258 -30.712 4.255 1.00 96.88 342 ALA A O 1
ATOM 2665 N N . LEU A 1 343 ? -23.911 -29.685 5.736 1.00 97.25 343 LEU A N 1
ATOM 2666 C CA . LEU A 1 343 ? -24.785 -29.860 6.896 1.00 97.25 343 LEU A CA 1
ATOM 2667 C C . LEU A 1 343 ? -25.558 -28.556 7.138 1.00 97.25 343 LEU A C 1
ATOM 2669 O O . LEU A 1 343 ? -24.933 -27.491 7.107 1.00 97.25 343 LEU A O 1
ATOM 2673 N N . PRO A 1 344 ? -26.877 -28.613 7.382 1.00 96.94 344 PRO A N 1
ATOM 2674 C CA . PRO A 1 344 ? -27.671 -27.419 7.628 1.00 96.94 344 PRO A CA 1
ATOM 2675 C C . PRO A 1 344 ? -27.376 -26.818 9.007 1.00 96.94 344 PRO A C 1
ATOM 2677 O O . PRO A 1 344 ? -26.893 -27.494 9.921 1.00 96.94 344 PRO A O 1
ATOM 2680 N N . PHE A 1 345 ? -27.742 -25.548 9.182 1.00 96.25 345 PHE A N 1
ATOM 2681 C CA . PHE A 1 345 ? -27.637 -24.806 10.437 1.00 96.25 345 PHE A CA 1
ATOM 2682 C C . PHE A 1 345 ? -28.347 -25.487 11.608 1.00 96.25 345 PHE A C 1
ATOM 2684 O O . PHE A 1 345 ? -27.956 -25.259 12.744 1.00 96.25 345 PHE A O 1
ATOM 2691 N N . TYR A 1 346 ? -29.338 -26.348 11.352 1.00 96.75 346 TYR A N 1
ATOM 2692 C CA . TYR A 1 346 ? -30.028 -27.140 12.374 1.00 96.75 346 TYR A CA 1
ATOM 2693 C C . TYR A 1 346 ? -29.081 -27.922 13.305 1.00 96.75 346 TYR A C 1
ATOM 2695 O O . TYR A 1 346 ? -29.405 -28.133 14.472 1.00 96.75 346 TYR A O 1
ATOM 2703 N N . PHE A 1 347 ? -27.911 -28.344 12.816 1.00 93.94 347 PHE A N 1
ATOM 2704 C CA . PHE A 1 347 ? -26.952 -29.132 13.597 1.00 93.94 347 PHE A CA 1
ATOM 2705 C C . PHE A 1 347 ? -25.955 -28.303 14.432 1.00 93.94 347 PHE A C 1
ATOM 2707 O O . PHE A 1 347 ? -25.088 -28.901 15.074 1.00 93.94 347 PHE A O 1
ATOM 2714 N N . TYR A 1 348 ? -26.051 -26.966 14.426 1.00 88.69 348 TYR A N 1
ATOM 2715 C CA . TYR A 1 348 ? -25.121 -26.040 15.093 1.00 88.69 348 TYR A CA 1
ATOM 2716 C C . TYR A 1 348 ? -25.819 -25.140 16.120 1.00 88.69 348 TYR A C 1
ATOM 2718 O O . TYR A 1 348 ? -25.212 -24.918 17.192 1.00 88.69 348 TYR A O 1
#